Protein AF-A0A964AK00-F1 (afdb_monomer)

Sequence (237 aa):
MLNRRTLLLVVPALTLVGCGDPVVVSDYFTVINISPPHGAADIAVDTDLRATFNSPIDDASVDGAVYLEDELEALVPAEVSVLDDGFTLSLKPLDLLKANTGYTLTLAEGLAGDVGALPTDIQSDFVTEGGSVGAGNQAPVASAAQVDEICYVNEPTLLDGGLSYDPEDEPLQFTWRVVSQPEGEEAILIDADTSIVEVTAQVPGEYVIGLVVNDGQLASSEVFVEMSCDWGPDAGG

pLDDT: mean 84.71, std 17.56, range [33.12, 98.75]

Mean predicted aligned error: 16.12 Å

Foldseek 3Di:
DDDDDDDDDDDDDDPDDDDPDPPPPQPDKDWPDWPPAAAAEAAALQDKTKTFIPAFWDPVLQVPQKFKAWPVRHTFDWDWDQDPVRGMIITGGPDGHAAQTKMKIKRAWQRDGPRGTRNGIDIGIYTHHRADPDDPFDAWAWDKDWPDQAAEAQDKTKMARPPTAGPRRADKWKAKDWPDDDPDDDWDWDPRRDRMIIIHHHDFAKTKMWMWIGRPPHIHDIDIDIHGYYNPPPPPD

Radius of gyration: 38.26 Å; Cα contacts (8 Å, |Δi|>4): 532; chains: 1; bounding box: 75×41×157 Å

Solvent-accessible surface area (backbone atoms only — not comparable to full-atom values): 13541 Å² total; per-residue (Å²): 141,82,89,82,90,84,83,88,81,91,74,83,80,77,83,79,74,76,78,73,75,79,80,75,78,73,63,67,35,44,79,75,45,55,37,69,43,66,75,38,65,69,34,48,43,80,58,74,33,37,38,33,40,79,42,44,54,39,74,86,35,45,74,89,25,56,54,38,24,40,80,82,71,46,77,52,66,56,52,76,46,71,42,98,83,36,30,36,40,40,41,42,60,75,57,74,50,64,50,63,33,46,34,38,39,37,40,33,49,57,33,30,25,85,49,39,40,25,92,50,67,47,75,26,37,33,26,24,26,71,54,66,69,92,56,77,88,71,57,26,47,48,37,65,40,68,73,55,103,66,43,35,41,77,38,81,33,48,34,40,31,72,78,36,48,34,95,64,71,52,69,73,45,37,41,53,44,82,73,45,65,56,94,78,57,75,66,47,72,44,56,37,61,44,53,54,27,39,38,28,36,61,50,62,41,57,34,33,38,33,36,35,29,28,56,88,84,40,59,22,65,74,37,71,40,80,45,66,26,35,67,56,94,74,72,80,126

Secondary structure (DSSP, 8-state):
-----------PPP--PPPP----------EEEEESPTTEEEE-TTPPEEEEESS-B-GGGTTTTEEEEETTSPEEPEEEEE-TTSSEEEEEESSPPPTT-EEEEEE-TT-EETTEE-SS-EEEEEEE-SS--SS--PPPB---EESSS-EETTSEEEEE-TT-B-TT-PPPEEEEEEEE--SSSPPEEESTTSSEEEEE-SSSEEEEEEEEEE-SS-BPPPEEEEEEEE--TT---

Structure (mmCIF, N/CA/C/O backbone):
data_AF-A0A964AK00-F1
#
_entry.id   AF-A0A964AK00-F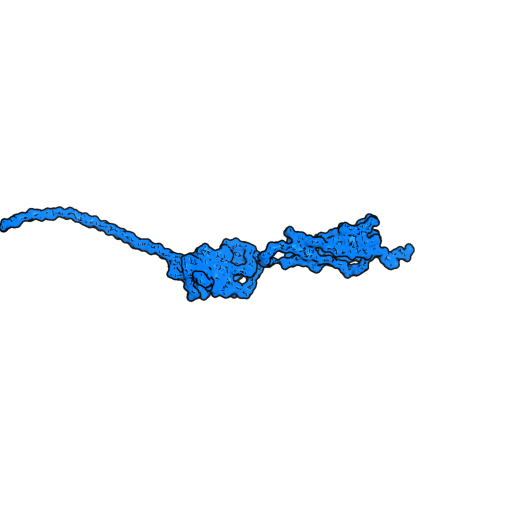1
#
loop_
_atom_site.group_PDB
_atom_site.id
_atom_site.type_symbol
_atom_site.label_atom_id
_atom_site.label_alt_id
_atom_site.label_comp_id
_atom_site.label_asym_id
_atom_site.label_entity_id
_atom_site.label_seq_id
_atom_site.pdbx_PDB_ins_code
_atom_site.Cartn_x
_atom_site.Cartn_y
_atom_site.Cartn_z
_atom_site.occupancy
_atom_site.B_iso_or_equiv
_atom_site.auth_seq_id
_atom_site.auth_comp_id
_atom_site.auth_asym_id
_atom_site.auth_atom_id
_atom_site.pdbx_PDB_model_num
ATOM 1 N N . MET A 1 1 ? -42.245 15.309 107.369 1.00 46.03 1 MET A N 1
ATOM 2 C CA . MET A 1 1 ? -43.295 16.190 106.803 1.00 46.03 1 MET A CA 1
ATOM 3 C C . MET A 1 1 ? -42.642 17.491 106.345 1.00 46.03 1 MET A C 1
ATOM 5 O O . MET A 1 1 ? -41.678 17.886 106.980 1.00 46.03 1 MET A O 1
ATOM 9 N N . LEU A 1 2 ? -43.191 18.120 105.297 1.00 37.22 2 LEU A N 1
ATOM 10 C CA . LEU A 1 2 ? -42.817 19.404 104.660 1.00 37.22 2 LEU A CA 1
ATOM 11 C C . LEU A 1 2 ? -41.791 19.376 103.507 1.00 37.22 2 LEU A C 1
ATOM 13 O O . LEU A 1 2 ? -40.607 19.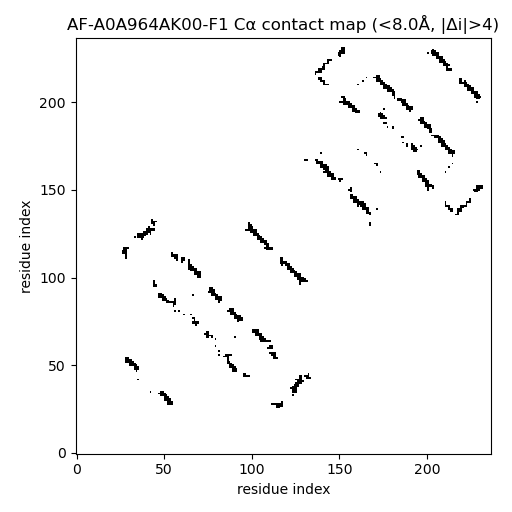636 103.661 1.00 37.22 2 LEU A O 1
ATOM 17 N N . ASN A 1 3 ? -42.328 19.119 102.313 1.00 39.56 3 ASN A N 1
ATOM 18 C CA . ASN A 1 3 ? -42.441 20.058 101.188 1.00 39.56 3 ASN A CA 1
ATOM 19 C C . ASN A 1 3 ? -41.571 21.341 101.219 1.00 39.56 3 ASN A C 1
ATOM 21 O O . ASN A 1 3 ? -41.833 22.247 102.012 1.00 39.56 3 ASN A O 1
ATOM 25 N N . ARG A 1 4 ? -40.675 21.502 100.234 1.00 43.03 4 ARG A N 1
ATOM 26 C CA . ARG A 1 4 ? -40.318 22.819 99.681 1.00 43.03 4 ARG A CA 1
ATOM 27 C C . ARG A 1 4 ? -40.033 22.727 98.181 1.00 43.03 4 ARG A C 1
ATOM 29 O O . ARG A 1 4 ? -39.224 21.930 97.725 1.00 43.03 4 ARG A O 1
ATOM 36 N N . ARG A 1 5 ? -40.771 23.568 97.459 1.00 48.91 5 ARG A N 1
ATOM 37 C CA . ARG A 1 5 ? -40.753 23.830 96.019 1.00 48.91 5 ARG A CA 1
ATOM 38 C C . ARG A 1 5 ? -39.408 24.414 95.572 1.00 48.91 5 ARG A C 1
ATOM 40 O O . ARG A 1 5 ? -38.948 25.351 96.218 1.00 48.91 5 ARG A O 1
ATOM 47 N N . THR A 1 6 ? -38.915 24.001 94.404 1.00 37.97 6 THR A N 1
ATOM 48 C CA . THR A 1 6 ? -38.079 24.856 93.546 1.00 37.97 6 THR A CA 1
ATOM 49 C C . THR A 1 6 ? -38.576 24.752 92.109 1.00 37.97 6 THR A C 1
ATOM 51 O O . THR A 1 6 ? -38.782 23.664 91.578 1.00 37.97 6 THR A O 1
ATOM 54 N N . LEU A 1 7 ? -38.854 25.926 91.555 1.00 36.16 7 LEU A N 1
ATOM 55 C CA . LEU A 1 7 ? -39.469 26.207 90.268 1.00 36.16 7 LEU A CA 1
ATOM 56 C C . LEU A 1 7 ? -38.404 26.224 89.157 1.00 36.16 7 LEU A C 1
ATOM 58 O O . LEU A 1 7 ? -37.286 26.678 89.382 1.00 36.16 7 LEU A O 1
ATOM 62 N N . LEU A 1 8 ? -38.818 25.729 87.989 1.00 40.28 8 LEU A N 1
ATOM 63 C CA . LEU A 1 8 ? -38.198 25.730 86.658 1.00 40.28 8 LEU A CA 1
ATOM 64 C C . LEU A 1 8 ? -37.147 26.820 86.365 1.00 40.28 8 LEU A C 1
ATOM 66 O O . LEU A 1 8 ? -37.434 28.010 86.479 1.00 40.28 8 LEU A O 1
ATOM 70 N N . LEU A 1 9 ? -36.026 26.398 85.768 1.00 33.12 9 LEU A N 1
ATOM 71 C CA . LEU A 1 9 ? -35.343 27.172 84.732 1.00 33.12 9 LEU A CA 1
ATOM 72 C C . LEU A 1 9 ? -35.410 26.369 83.427 1.00 33.12 9 LEU A C 1
ATOM 74 O O . LEU A 1 9 ? -34.928 25.241 83.352 1.00 33.12 9 LEU A O 1
ATOM 78 N N . VAL A 1 10 ? -36.067 26.944 82.424 1.00 41.94 10 VAL A N 1
ATOM 79 C CA . VAL A 1 10 ? -36.112 26.432 81.054 1.00 41.94 10 VAL A CA 1
ATOM 80 C C . VAL A 1 10 ? -34.775 26.754 80.390 1.00 41.94 10 VAL A C 1
ATOM 82 O O . VAL A 1 10 ? -34.374 27.914 80.361 1.00 41.94 10 VAL A O 1
ATOM 85 N N . VAL A 1 11 ? -34.117 25.745 79.822 1.00 37.59 11 VAL A N 1
ATOM 86 C CA . VAL A 1 11 ? -33.096 25.930 78.783 1.00 37.59 11 VAL A CA 1
ATOM 87 C C . VAL A 1 11 ? -33.632 25.226 77.534 1.00 37.59 11 VAL A C 1
ATOM 89 O O . VAL A 1 11 ? -33.951 24.039 77.623 1.00 37.59 11 VAL A O 1
ATOM 92 N N . PRO A 1 12 ? -33.813 25.917 76.396 1.00 35.41 12 PRO A N 1
ATOM 93 C CA . PRO A 1 12 ? -34.292 25.281 75.178 1.00 35.41 12 PRO A CA 1
ATOM 94 C C . PRO A 1 12 ? -33.173 24.404 74.607 1.00 35.41 12 PRO A C 1
ATOM 96 O O . PRO A 1 12 ? -32.060 24.876 74.377 1.00 35.41 12 PRO A O 1
ATOM 99 N N . ALA A 1 13 ? -33.464 23.121 74.393 1.00 41.09 13 ALA A N 1
ATOM 100 C CA . ALA A 1 13 ? -32.585 22.248 73.631 1.00 41.09 13 ALA A CA 1
ATOM 101 C C . ALA A 1 13 ? -32.625 22.688 72.163 1.00 41.09 13 ALA A C 1
ATOM 103 O O . ALA A 1 13 ? -33.668 22.673 71.511 1.00 41.09 13 ALA A O 1
ATOM 104 N N . LEU A 1 14 ? -31.463 23.136 71.702 1.00 37.09 14 LEU A N 1
ATOM 105 C CA . LEU A 1 14 ? -31.134 23.522 70.342 1.00 37.09 14 LEU A CA 1
ATOM 106 C C . LEU A 1 14 ? -31.446 22.357 69.388 1.00 37.09 14 LEU A C 1
ATOM 108 O O . LEU A 1 14 ? -30.941 21.250 69.569 1.00 37.09 14 LEU A O 1
ATOM 112 N N . THR A 1 15 ? -32.287 22.601 68.385 1.00 44.69 15 THR A N 1
ATOM 113 C CA . THR A 1 15 ? -32.547 21.669 67.283 1.00 44.69 15 THR A CA 1
ATOM 114 C C . THR A 1 15 ? -31.244 21.410 66.534 1.00 44.69 15 THR A C 1
ATOM 116 O O . THR A 1 15 ? -30.722 22.314 65.878 1.00 44.69 15 THR A O 1
ATOM 119 N N . LEU A 1 16 ? -30.709 20.194 66.642 1.00 41.34 16 LEU A N 1
ATOM 120 C CA . LEU A 1 16 ? -29.587 19.768 65.819 1.00 41.34 16 LEU A CA 1
ATOM 121 C C . LEU A 1 16 ? -30.114 19.537 64.397 1.00 41.34 16 LEU A C 1
ATOM 123 O O . LEU A 1 16 ? -30.928 18.648 64.152 1.00 41.34 16 LEU A O 1
ATOM 127 N N . VAL A 1 17 ? -29.688 20.429 63.507 1.00 46.81 17 VAL A N 1
ATOM 128 C CA . VAL A 1 17 ? -29.831 20.367 62.052 1.00 46.81 17 VAL A CA 1
ATOM 129 C C . VAL A 1 17 ? -29.387 18.989 61.564 1.00 46.81 17 VAL A C 1
ATOM 131 O O . VAL A 1 17 ? -28.401 18.447 62.064 1.00 46.81 17 VAL A O 1
ATOM 134 N N . GLY A 1 18 ? -30.156 18.430 60.627 1.00 41.97 18 GLY A N 1
ATOM 135 C CA . GLY A 1 18 ? -29.958 17.093 60.086 1.00 41.97 18 GLY A CA 1
ATOM 136 C C . GLY A 1 18 ? -28.506 16.823 59.702 1.00 41.97 18 GLY A C 1
ATOM 137 O O . GLY A 1 18 ? -27.850 17.652 59.071 1.00 41.97 18 GLY A O 1
ATOM 138 N N . CYS A 1 19 ? -28.017 15.640 60.080 1.00 49.38 19 CYS A N 1
ATOM 139 C CA . CYS A 1 19 ? -26.941 15.008 59.333 1.00 49.38 19 CYS A CA 1
ATOM 140 C C . CYS A 1 19 ? -27.370 15.021 57.865 1.00 49.38 19 CYS A C 1
ATOM 142 O O . CYS A 1 19 ? -28.458 14.535 57.560 1.00 49.38 19 CYS A O 1
ATOM 144 N N . GLY A 1 20 ? -26.557 15.630 56.997 1.00 49.69 20 GLY A N 1
ATOM 145 C CA . GLY A 1 20 ? -26.754 15.513 55.560 1.00 49.69 20 GLY A CA 1
ATOM 146 C C . GLY A 1 20 ? -26.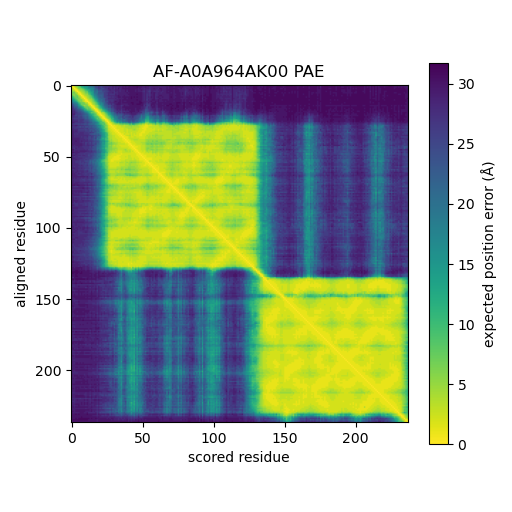921 14.041 55.212 1.00 49.69 20 GLY A C 1
ATOM 147 O O . GLY A 1 20 ? -26.220 13.196 55.782 1.00 49.69 20 GLY A O 1
ATOM 148 N N . ASP A 1 21 ? -27.887 13.750 54.344 1.00 54.62 21 ASP A N 1
ATOM 149 C CA . ASP A 1 21 ? -28.033 12.431 53.749 1.00 54.62 21 ASP A CA 1
ATOM 150 C C . ASP A 1 21 ? -26.647 11.919 53.332 1.00 54.62 21 ASP A C 1
ATOM 152 O O . ASP A 1 21 ? -25.832 12.710 52.834 1.00 54.62 21 ASP A O 1
ATOM 156 N N . PRO A 1 22 ? -26.325 10.637 53.578 1.00 53.00 22 PRO A N 1
ATOM 157 C CA . PRO A 1 22 ? -25.077 10.085 53.090 1.00 53.00 22 PRO A CA 1
ATOM 158 C C . PRO A 1 22 ? -25.009 10.368 51.590 1.00 53.00 22 PRO A C 1
ATOM 160 O O . PRO A 1 22 ? -25.916 9.998 50.845 1.00 53.00 22 PRO A O 1
ATOM 163 N N . VAL A 1 23 ? -23.955 11.063 51.159 1.00 47.66 23 VAL A N 1
ATOM 164 C CA . VAL A 1 23 ? -23.632 11.176 49.740 1.00 47.66 23 VAL A CA 1
ATOM 165 C C . VAL A 1 23 ? -23.392 9.747 49.280 1.00 47.66 23 VAL A C 1
ATOM 167 O O . VAL A 1 23 ? -22.358 9.156 49.587 1.00 47.66 23 VAL A O 1
ATOM 170 N N . VAL A 1 24 ? -24.391 9.160 48.624 1.00 51.50 24 VAL A N 1
ATOM 171 C CA . VAL A 1 24 ? -24.214 7.930 47.868 1.00 51.50 24 VAL A CA 1
ATOM 172 C C . VAL A 1 24 ? -23.271 8.329 46.746 1.00 51.50 24 VAL A C 1
ATOM 174 O O . VAL A 1 24 ? -23.673 9.008 45.804 1.00 51.50 24 VAL A O 1
ATOM 177 N N . VAL A 1 25 ? -21.988 8.008 46.897 1.00 51.75 25 VAL A N 1
ATOM 178 C CA . VAL A 1 25 ? -21.091 7.962 45.749 1.00 51.75 25 VAL A CA 1
ATOM 179 C C . VAL A 1 25 ? -21.630 6.795 44.943 1.00 51.75 25 VAL A C 1
ATOM 181 O O . VAL A 1 25 ? -21.425 5.644 45.308 1.00 51.75 25 VAL A O 1
ATOM 184 N N . SER A 1 26 ? -22.478 7.086 43.964 1.00 56.94 26 SER A N 1
ATOM 185 C CA . SER A 1 26 ? -22.876 6.081 42.995 1.00 56.94 26 SER A CA 1
ATOM 186 C C . SER A 1 26 ? -21.602 5.682 42.271 1.00 56.94 26 SER A C 1
ATOM 188 O O . SER A 1 26 ? -21.001 6.501 41.571 1.00 56.94 26 SER A O 1
ATOM 190 N N . ASP A 1 27 ? -21.162 4.453 42.502 1.00 66.19 27 ASP A N 1
ATOM 191 C CA . ASP A 1 27 ? -20.206 3.829 41.610 1.00 66.19 27 ASP A CA 1
ATOM 192 C C . ASP A 1 27 ? -20.879 3.808 40.232 1.00 66.19 27 ASP A C 1
ATOM 194 O O . ASP A 1 27 ? -22.042 3.429 40.111 1.00 66.19 27 ASP A O 1
ATOM 198 N N . TYR A 1 28 ? -20.211 4.367 39.226 1.00 76.88 28 TYR A N 1
ATOM 199 C CA . TYR A 1 28 ? -20.719 4.398 37.860 1.00 76.88 28 TYR A CA 1
ATOM 200 C C . TYR A 1 28 ? -19.931 3.401 37.037 1.00 76.88 28 TYR A C 1
ATOM 202 O O . TYR A 1 28 ? -18.711 3.294 37.184 1.00 76.88 28 TYR A O 1
ATOM 210 N N . PHE A 1 29 ? -20.628 2.713 36.144 1.00 89.44 29 PHE A N 1
ATOM 211 C CA . PHE A 1 29 ? -19.986 1.936 35.105 1.00 89.44 29 PHE A CA 1
ATOM 212 C C . PHE A 1 29 ? -19.375 2.905 34.090 1.00 89.44 29 PHE A C 1
ATOM 214 O O . PHE A 1 29 ? -20.067 3.788 33.579 1.00 89.44 29 PHE A O 1
ATOM 221 N N . THR A 1 30 ? -18.067 2.811 33.860 1.00 89.06 30 THR A N 1
ATOM 222 C CA . THR A 1 30 ? -17.340 3.734 32.985 1.00 89.06 30 THR A CA 1
ATOM 223 C C . THR A 1 30 ? -16.337 3.004 32.108 1.00 89.06 30 THR A C 1
ATOM 225 O O . THR A 1 30 ? -15.724 2.011 32.504 1.00 89.06 30 THR A O 1
ATOM 228 N N . VAL A 1 31 ? -16.131 3.554 30.913 1.00 91.56 31 VAL A N 1
ATOM 229 C CA . VAL A 1 31 ? -15.070 3.132 30.000 1.00 91.56 31 VAL A CA 1
ATOM 230 C C . VAL A 1 31 ? -13.742 3.695 30.508 1.00 91.56 31 VAL A C 1
ATOM 232 O O . VAL A 1 31 ? -13.583 4.904 30.671 1.00 91.56 31 VAL A O 1
ATOM 235 N N . ILE A 1 32 ? -12.784 2.813 30.773 1.00 90.44 32 ILE A N 1
ATOM 236 C CA . ILE A 1 32 ? -11.393 3.155 31.095 1.00 90.44 32 ILE A CA 1
ATOM 237 C C . ILE A 1 32 ? -10.613 3.435 29.815 1.00 90.44 32 ILE A C 1
ATOM 239 O O . ILE A 1 32 ? -9.789 4.348 29.768 1.00 90.44 32 ILE A O 1
ATOM 243 N N . ASN A 1 33 ? -10.833 2.616 28.790 1.00 88.06 33 ASN A N 1
ATOM 244 C CA . ASN A 1 33 ? -10.105 2.706 27.538 1.00 88.06 33 ASN A CA 1
ATOM 245 C C . ASN A 1 33 ? -10.983 2.249 26.378 1.00 88.06 33 ASN A C 1
ATOM 247 O O . ASN A 1 33 ? -11.757 1.310 26.532 1.00 88.06 33 ASN A O 1
ATOM 251 N N . ILE A 1 34 ? -10.825 2.900 25.232 1.00 92.00 34 ILE A N 1
ATOM 252 C CA . ILE A 1 34 ? -11.396 2.482 23.958 1.00 92.00 34 ILE A CA 1
ATOM 253 C C . ILE A 1 34 ? -10.282 2.515 22.914 1.00 92.00 34 ILE A C 1
ATOM 255 O O . ILE A 1 34 ? -9.460 3.436 22.901 1.00 92.00 34 ILE A O 1
ATOM 259 N N . SER A 1 35 ? -10.227 1.477 22.092 1.00 86.94 35 SER A N 1
ATOM 260 C CA . SER A 1 35 ? -9.242 1.291 21.039 1.00 86.94 35 SER A CA 1
ATOM 261 C C . SER A 1 35 ? -9.966 0.911 19.750 1.00 86.94 35 SER A C 1
ATOM 263 O O . SER A 1 35 ? -10.692 -0.086 19.760 1.00 86.94 35 SER A O 1
ATOM 265 N N . PRO A 1 36 ? -9.740 1.634 18.642 1.00 89.50 36 PRO A N 1
ATOM 266 C CA . PRO A 1 36 ? -8.968 2.872 18.521 1.00 89.50 36 PRO A CA 1
ATOM 267 C C . PRO A 1 36 ? -9.513 4.025 19.383 1.00 89.50 36 PRO A C 1
ATOM 269 O O . PRO A 1 36 ? -10.715 4.060 19.670 1.00 89.50 36 PRO A O 1
ATOM 272 N N . PRO A 1 37 ? -8.647 4.958 19.824 1.00 84.31 37 PRO A N 1
ATOM 273 C CA . PRO A 1 37 ? -9.091 6.145 20.541 1.00 84.31 37 PRO A CA 1
ATOM 274 C C . PRO A 1 37 ? -9.827 7.111 19.605 1.00 84.31 37 PRO A C 1
ATOM 276 O O . PRO A 1 37 ? -9.575 7.133 18.404 1.00 84.31 37 PRO A O 1
ATOM 279 N N . HIS A 1 38 ? -10.683 7.951 20.185 1.00 83.31 38 HIS A N 1
ATOM 280 C CA . HIS A 1 38 ? -11.430 8.979 19.461 1.00 83.31 38 HIS A CA 1
ATOM 281 C C . HIS A 1 38 ? -10.502 9.889 18.639 1.00 83.31 38 HIS A C 1
ATOM 283 O O . HIS A 1 38 ? -9.515 10.419 19.166 1.00 83.31 38 HIS A O 1
ATOM 289 N N . GLY A 1 39 ? -10.836 10.082 17.365 1.00 77.56 39 GLY A N 1
ATOM 290 C CA . GLY A 1 39 ? -10.077 10.873 16.405 1.00 77.56 39 GLY A CA 1
ATOM 291 C C . GLY A 1 39 ? -8.813 10.190 15.881 1.00 77.56 39 GLY A C 1
ATOM 292 O O . GLY A 1 39 ? -7.949 10.874 15.327 1.00 77.56 39 GLY A O 1
ATOM 293 N N . ALA A 1 40 ? -8.648 8.877 16.078 1.00 75.62 40 ALA A N 1
ATOM 294 C CA . ALA A 1 40 ? -7.510 8.160 15.515 1.00 75.62 40 ALA A CA 1
ATOM 295 C C . ALA A 1 40 ? -7.577 8.130 13.982 1.00 75.62 40 ALA A C 1
ATOM 297 O O . ALA A 1 40 ? -8.643 7.962 13.399 1.00 75.62 40 ALA A O 1
ATOM 298 N N . ALA A 1 41 ? -6.426 8.260 13.335 1.00 82.12 41 ALA A N 1
ATOM 299 C CA . ALA A 1 41 ? -6.268 8.099 11.895 1.00 82.12 41 ALA A CA 1
ATOM 300 C C . ALA A 1 41 ? -5.266 6.974 11.616 1.00 82.12 41 ALA A C 1
ATOM 302 O O . ALA A 1 41 ? -4.586 6.519 12.540 1.00 82.12 41 ALA A O 1
ATOM 303 N N . ASP A 1 42 ? -5.186 6.547 10.357 1.00 75.31 42 ASP A N 1
ATOM 304 C CA . ASP A 1 42 ? -4.266 5.505 9.891 1.00 75.31 42 ASP A CA 1
ATOM 305 C C . ASP A 1 42 ? -4.426 4.183 10.662 1.00 75.31 42 ASP A C 1
ATOM 307 O O . ASP A 1 42 ? -3.463 3.516 11.037 1.00 75.31 42 ASP A O 1
ATOM 311 N N . ILE A 1 43 ? -5.679 3.822 10.952 1.00 81.81 43 ILE A N 1
ATOM 312 C CA . ILE A 1 43 ? -6.015 2.569 11.626 1.00 81.81 43 ILE A CA 1
ATOM 313 C C . ILE A 1 43 ? -6.065 1.426 10.612 1.00 81.81 43 ILE A C 1
ATOM 315 O O . ILE A 1 43 ? -6.755 1.522 9.599 1.00 81.81 43 ILE A O 1
ATOM 319 N N . ALA A 1 44 ? -5.387 0.317 10.899 1.00 77.25 44 ALA A N 1
ATOM 320 C CA . ALA A 1 44 ? -5.381 -0.831 10.000 1.00 77.25 44 ALA A CA 1
ATOM 321 C C . ALA A 1 44 ? -6.799 -1.378 9.768 1.00 77.25 44 ALA A C 1
ATOM 323 O O . ALA A 1 44 ? -7.615 -1.442 10.693 1.00 77.25 44 ALA A O 1
ATOM 324 N N . VAL A 1 45 ? -7.104 -1.797 8.541 1.00 83.06 45 VAL A N 1
ATOM 325 C CA . VAL A 1 45 ? -8.445 -2.300 8.174 1.00 83.06 45 VAL A CA 1
ATOM 326 C C . VAL A 1 45 ? -8.840 -3.609 8.876 1.00 83.06 45 VAL A C 1
ATOM 328 O O . VAL A 1 45 ? -10.018 -3.966 8.898 1.00 83.06 45 VAL A O 1
ATOM 331 N N . ASP A 1 46 ? -7.872 -4.318 9.460 1.00 79.19 46 ASP A N 1
ATOM 332 C CA . ASP A 1 46 ? -8.032 -5.535 10.263 1.00 79.19 46 ASP A CA 1
ATOM 333 C C . ASP A 1 46 ? -7.924 -5.278 11.779 1.00 79.19 46 ASP A C 1
ATOM 335 O O . ASP A 1 46 ? -7.777 -6.218 12.563 1.00 79.19 46 ASP A O 1
ATOM 339 N N . THR A 1 47 ? -7.993 -4.012 12.202 1.00 82.06 47 THR A N 1
ATOM 340 C CA . THR A 1 47 ? -7.822 -3.625 13.605 1.00 82.06 47 THR A CA 1
ATOM 341 C C . THR A 1 47 ? -8.861 -4.271 14.520 1.00 82.06 47 THR A C 1
ATOM 343 O O . THR A 1 47 ? -10.068 -4.206 14.284 1.00 82.06 47 THR A O 1
ATOM 346 N N . ASP A 1 48 ? -8.382 -4.812 15.642 1.00 82.25 48 ASP A N 1
ATOM 347 C CA . ASP A 1 48 ? -9.224 -5.242 16.756 1.00 82.25 48 ASP A CA 1
ATOM 348 C C . ASP A 1 48 ? -9.835 -4.027 17.477 1.00 82.25 48 ASP A C 1
ATOM 350 O O . ASP A 1 48 ? -9.114 -3.203 18.053 1.00 82.25 48 ASP A O 1
ATOM 354 N N . LEU A 1 49 ? -11.166 -3.958 17.533 1.00 92.38 49 LEU A N 1
ATOM 355 C CA . LEU A 1 49 ? -11.886 -2.918 18.267 1.00 92.38 49 LEU A CA 1
ATOM 356 C C . LEU A 1 49 ? -12.129 -3.386 19.705 1.00 92.38 49 LEU A C 1
ATOM 358 O O . LEU A 1 49 ? -12.659 -4.475 19.938 1.00 92.38 49 LEU A O 1
ATOM 362 N N . ARG A 1 50 ? -11.709 -2.591 20.695 1.00 92.81 50 ARG A N 1
ATOM 363 C CA . ARG A 1 50 ? -11.756 -2.980 22.113 1.00 92.81 50 ARG A CA 1
ATOM 364 C C . ARG A 1 50 ? -12.204 -1.843 23.012 1.00 92.81 50 ARG A C 1
ATOM 366 O O . ARG A 1 50 ? -11.824 -0.695 22.805 1.00 92.81 50 ARG A O 1
ATOM 373 N N . ALA A 1 51 ? -12.930 -2.185 24.069 1.00 93.00 51 ALA A N 1
ATOM 374 C CA . ALA A 1 51 ? -13.246 -1.270 25.157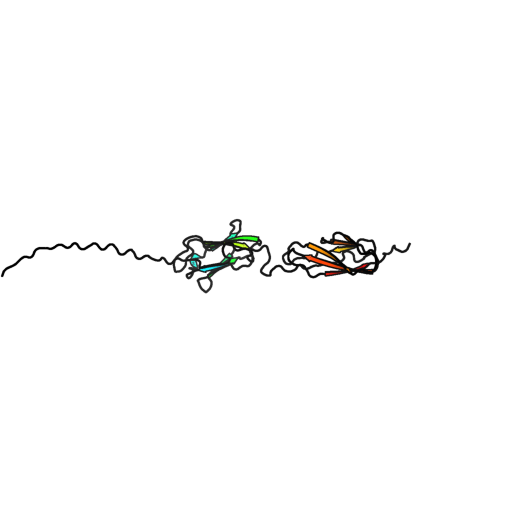 1.00 93.00 51 ALA A CA 1
ATOM 375 C C . ALA A 1 51 ? -13.032 -1.959 26.507 1.00 93.00 51 ALA A C 1
ATOM 377 O O . ALA A 1 51 ? -13.469 -3.087 26.708 1.00 93.00 51 ALA A O 1
ATOM 378 N N . THR A 1 52 ? -12.367 -1.283 27.439 1.00 93.19 52 THR A N 1
ATOM 379 C CA . THR A 1 52 ? -12.119 -1.782 28.796 1.00 93.19 52 THR A CA 1
ATOM 380 C C . THR A 1 52 ? -12.871 -0.928 29.798 1.00 93.19 52 THR A C 1
ATOM 382 O O . THR A 1 52 ? -12.844 0.300 29.700 1.00 93.19 52 THR A O 1
ATOM 385 N N . PHE A 1 53 ? -13.488 -1.564 30.787 1.00 94.75 53 PHE A N 1
ATOM 386 C CA . PHE A 1 53 ? -14.360 -0.922 31.767 1.00 94.75 53 PHE A CA 1
ATOM 387 C C . PHE A 1 53 ? -13.814 -1.034 33.194 1.00 94.75 53 PHE A C 1
ATOM 389 O O . PHE A 1 53 ? -12.912 -1.818 33.487 1.00 94.75 53 PHE A O 1
ATOM 396 N N . ASN A 1 54 ? -14.356 -0.222 34.102 1.00 91.19 54 ASN A N 1
ATOM 397 C CA . ASN A 1 54 ? -13.964 -0.195 35.516 1.00 91.19 54 ASN A CA 1
ATOM 398 C C . ASN A 1 54 ? -14.583 -1.303 36.383 1.00 91.19 54 ASN A C 1
ATOM 400 O O . ASN A 1 54 ? -14.271 -1.390 37.570 1.00 91.19 54 ASN A O 1
ATOM 404 N N . SER A 1 55 ? -15.450 -2.127 35.805 1.00 92.12 55 SER A N 1
ATOM 405 C CA . SER A 1 55 ? -16.202 -3.193 36.462 1.00 92.12 55 SER A CA 1
ATOM 406 C C . SER A 1 55 ? -16.465 -4.316 35.458 1.00 92.12 55 SER A C 1
ATOM 408 O O . SER A 1 55 ? -16.444 -4.031 34.257 1.00 92.12 55 SER A O 1
ATOM 410 N N . PRO A 1 56 ? -16.735 -5.557 35.906 1.00 93.25 56 PRO A N 1
ATOM 411 C CA . PRO A 1 56 ? -17.163 -6.608 35.000 1.00 93.25 56 PRO A CA 1
ATOM 412 C C . PRO A 1 56 ? -18.425 -6.197 34.239 1.00 93.25 56 PRO A C 1
ATOM 414 O O . PRO A 1 56 ? -19.301 -5.542 34.816 1.00 93.25 56 PRO A O 1
ATOM 417 N N . ILE A 1 57 ? -18.474 -6.550 32.958 1.00 95.19 57 ILE A N 1
ATOM 418 C CA . ILE A 1 57 ? -19.572 -6.278 32.030 1.00 95.19 57 ILE A CA 1
ATOM 419 C C . ILE A 1 57 ? -20.679 -7.314 32.268 1.00 95.19 57 ILE A C 1
ATOM 421 O O . ILE A 1 57 ? -20.400 -8.494 32.474 1.00 95.19 57 ILE A O 1
ATOM 425 N N . ASP A 1 58 ? -21.938 -6.884 32.228 1.00 94.00 58 ASP A N 1
ATOM 426 C CA . ASP A 1 58 ? -23.082 -7.793 32.165 1.00 94.00 58 ASP A CA 1
ATOM 427 C C . ASP A 1 58 ? -23.292 -8.227 30.710 1.00 94.00 58 ASP A C 1
ATOM 429 O O . ASP A 1 58 ? -23.822 -7.461 29.900 1.00 94.00 58 ASP A O 1
ATOM 433 N N . ASP A 1 59 ? -22.890 -9.456 30.378 1.00 90.56 59 ASP A N 1
ATOM 434 C CA . ASP A 1 59 ? -23.004 -10.044 29.035 1.00 90.56 59 ASP A CA 1
ATOM 435 C C . ASP A 1 59 ? -24.415 -9.922 28.436 1.00 90.56 59 ASP A C 1
ATOM 437 O O . ASP A 1 59 ? -24.567 -9.783 27.221 1.00 90.56 59 ASP A O 1
ATOM 441 N N . ALA A 1 60 ? -25.464 -9.940 29.269 1.00 89.38 60 ALA A N 1
ATOM 442 C CA . ALA A 1 60 ? -26.843 -9.816 28.802 1.00 89.38 60 ALA A CA 1
ATOM 443 C C . ALA A 1 60 ? -27.180 -8.408 28.284 1.00 89.38 60 ALA A C 1
ATOM 445 O O . ALA A 1 60 ? -28.150 -8.248 27.545 1.00 89.38 60 ALA A O 1
ATOM 446 N N . SER A 1 61 ? -26.396 -7.398 28.670 1.00 91.12 61 SER A N 1
ATOM 447 C CA . SER A 1 61 ? -26.572 -6.001 28.261 1.00 91.12 61 SER A CA 1
ATOM 448 C C . SER A 1 61 ? -25.810 -5.628 26.988 1.00 91.12 61 SER A C 1
ATOM 450 O O . SER A 1 61 ? -26.009 -4.536 26.468 1.00 91.12 61 SER A O 1
ATOM 452 N N . VAL A 1 62 ? -24.944 -6.513 26.483 1.00 91.81 62 VAL A N 1
ATOM 453 C CA . VAL A 1 62 ? -24.077 -6.240 25.325 1.00 91.81 62 VAL A CA 1
ATOM 454 C C . VAL A 1 62 ? -24.851 -6.285 24.005 1.00 91.81 62 VAL A C 1
ATOM 456 O O . VAL A 1 62 ? -24.549 -5.524 23.084 1.00 91.81 62 VAL A O 1
ATOM 459 N N . ASP A 1 63 ? -25.855 -7.161 23.907 1.00 88.88 63 ASP A N 1
ATOM 460 C CA . ASP A 1 63 ? -26.626 -7.369 22.678 1.00 88.88 63 ASP A CA 1
ATOM 461 C C . ASP A 1 63 ? -27.383 -6.095 22.268 1.00 88.88 63 ASP A C 1
ATOM 463 O O . ASP A 1 63 ? -28.229 -5.581 23.000 1.00 88.88 63 ASP A O 1
ATOM 467 N N . GLY A 1 64 ? -27.046 -5.561 21.092 1.00 84.94 64 GLY A N 1
ATOM 468 C CA . GLY A 1 64 ? -27.602 -4.315 20.557 1.00 84.94 64 GLY A CA 1
ATOM 469 C C . GLY A 1 64 ? -27.078 -3.022 21.197 1.00 84.94 64 GLY A C 1
ATOM 470 O O . GLY A 1 64 ? -27.369 -1.948 20.677 1.00 84.94 64 GLY A O 1
ATOM 471 N N . ALA A 1 65 ? -26.292 -3.097 22.275 1.00 92.06 65 ALA A N 1
ATOM 472 C CA . ALA A 1 65 ? -25.701 -1.924 22.922 1.00 92.06 65 ALA A CA 1
ATOM 473 C C . ALA A 1 65 ? -24.329 -1.547 22.350 1.00 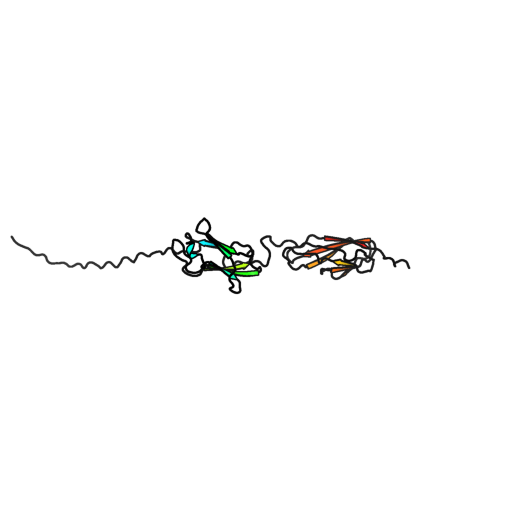92.06 65 ALA A C 1
ATOM 475 O O . ALA A 1 65 ? -23.845 -0.447 22.606 1.00 92.06 65 ALA A O 1
ATOM 476 N N . VAL A 1 66 ? -23.690 -2.438 21.588 1.00 95.00 66 VAL A N 1
ATOM 477 C CA . VAL A 1 66 ? -22.376 -2.181 20.991 1.00 95.00 66 VAL A CA 1
ATOM 478 C C . VAL A 1 66 ? -22.396 -2.479 19.504 1.00 95.00 66 VAL A C 1
ATOM 480 O O . VAL A 1 66 ? -22.703 -3.595 19.088 1.00 95.00 66 VAL A O 1
ATOM 483 N N . TYR A 1 67 ? -22.072 -1.470 18.705 1.00 93.94 67 TYR A N 1
ATOM 484 C CA . TYR A 1 67 ? -22.108 -1.557 17.251 1.00 93.94 67 TYR A CA 1
ATOM 485 C C . TYR A 1 67 ? -21.118 -0.587 16.607 1.00 93.94 67 TYR A C 1
ATOM 487 O O . TYR A 1 67 ? -20.647 0.367 17.230 1.00 93.94 67 TYR A O 1
ATOM 495 N N . LEU A 1 68 ? -20.792 -0.868 15.348 1.00 95.12 68 LEU A N 1
ATOM 496 C CA . LEU A 1 68 ? -19.902 -0.072 14.516 1.00 95.12 68 LEU A CA 1
ATOM 497 C C . LEU A 1 68 ? -20.693 0.471 13.326 1.00 95.12 68 LEU A C 1
ATOM 499 O O . LEU A 1 68 ? -21.392 -0.291 12.657 1.00 95.12 68 LEU A O 1
ATOM 503 N N . GLU A 1 69 ? -20.559 1.760 13.051 1.00 94.31 69 GLU A N 1
ATOM 504 C CA . GLU A 1 69 ? -21.167 2.437 11.902 1.00 94.31 69 GLU A CA 1
ATOM 505 C C . GLU A 1 69 ? -20.085 2.979 10.965 1.00 94.31 69 GLU A C 1
ATOM 507 O O . GLU A 1 69 ? -19.007 3.365 11.423 1.00 94.31 69 GLU A O 1
ATOM 512 N N . ASP A 1 70 ? -20.359 2.998 9.660 1.00 90.44 70 ASP A N 1
ATOM 513 C CA . ASP A 1 70 ? -19.518 3.669 8.661 1.00 90.44 70 ASP A CA 1
ATOM 514 C C . ASP A 1 70 ? -19.863 5.166 8.514 1.00 90.44 70 ASP A C 1
ATOM 516 O O . ASP A 1 70 ? -20.745 5.699 9.189 1.00 90.44 70 ASP A O 1
ATOM 520 N N . GLU A 1 71 ? -19.167 5.866 7.614 1.00 87.06 71 GLU A N 1
ATOM 521 C CA . GLU A 1 71 ? -19.371 7.298 7.342 1.00 87.06 71 GLU A CA 1
ATOM 522 C C . GLU A 1 71 ? -20.788 7.664 6.854 1.00 87.06 71 GLU A C 1
ATOM 524 O O . GLU A 1 71 ? -21.162 8.838 6.855 1.00 87.06 71 GLU A O 1
ATOM 529 N N . LEU A 1 72 ? -21.569 6.673 6.413 1.00 87.75 72 LEU A N 1
ATOM 530 C CA . LEU A 1 72 ? -22.953 6.822 5.967 1.00 87.75 72 LEU A CA 1
ATOM 531 C C . LEU A 1 72 ? -23.955 6.372 7.040 1.00 87.75 72 LEU A C 1
ATOM 533 O O . LEU A 1 72 ? -25.133 6.197 6.719 1.00 87.75 72 LEU A O 1
ATOM 537 N N . GLU A 1 73 ? -23.496 6.178 8.282 1.00 86.06 73 GLU A N 1
ATOM 538 C CA . GLU A 1 73 ? -24.281 5.660 9.410 1.00 86.06 73 GLU A CA 1
ATOM 539 C C . GLU A 1 73 ? -24.838 4.247 9.136 1.00 86.06 73 GLU A C 1
ATOM 541 O O . GLU A 1 73 ? -25.862 3.834 9.686 1.00 86.06 73 GLU A O 1
ATOM 546 N N . ALA A 1 74 ? -24.193 3.478 8.250 1.00 90.06 74 ALA A N 1
ATOM 547 C CA . ALA A 1 74 ? -24.575 2.098 7.993 1.00 90.06 74 ALA A CA 1
ATOM 548 C C . ALA A 1 74 ? -23.876 1.160 8.983 1.00 90.06 74 ALA A C 1
ATOM 550 O O . ALA A 1 74 ? -22.663 1.224 9.175 1.00 90.06 74 ALA A O 1
ATOM 551 N N . LEU A 1 75 ? -24.645 0.241 9.575 1.00 92.25 75 LEU A N 1
ATOM 552 C CA . LEU A 1 75 ? -24.109 -0.762 10.494 1.00 92.25 75 LEU A CA 1
ATOM 553 C C . LEU A 1 75 ? -23.135 -1.705 9.776 1.00 92.25 75 LEU A C 1
ATOM 555 O O . LEU A 1 75 ? -23.501 -2.378 8.807 1.00 92.25 75 LEU A O 1
ATOM 559 N N . VAL A 1 76 ? -21.919 -1.799 10.307 1.00 93.12 76 VAL A N 1
ATOM 560 C CA . VAL A 1 76 ? -20.891 -2.745 9.873 1.00 93.12 76 VAL A CA 1
ATOM 561 C C . VAL A 1 76 ? -21.084 -4.062 10.631 1.00 93.12 76 VAL A C 1
ATOM 563 O O . VAL A 1 76 ? -21.035 -4.069 11.864 1.00 93.12 76 VAL A O 1
ATOM 566 N N . PRO A 1 77 ? -21.301 -5.196 9.937 1.00 91.06 77 PRO A N 1
ATOM 567 C CA . PRO A 1 77 ? -21.446 -6.490 10.593 1.00 91.06 77 PRO A CA 1
ATOM 568 C C . PRO A 1 77 ? -20.197 -6.865 11.403 1.00 91.06 77 PRO A C 1
ATOM 570 O O . PRO A 1 77 ? -19.092 -6.928 10.862 1.00 91.06 77 PRO A O 1
ATOM 573 N N . ALA A 1 78 ? -20.376 -7.151 12.692 1.00 91.62 78 ALA A N 1
ATOM 574 C CA . ALA A 1 78 ? -19.294 -7.507 13.604 1.00 91.62 78 ALA A CA 1
ATOM 575 C C . ALA A 1 78 ? -19.749 -8.517 14.665 1.00 91.62 78 ALA A C 1
ATOM 577 O O . ALA A 1 78 ? -20.912 -8.537 15.070 1.00 91.62 78 ALA A O 1
ATOM 578 N N . GLU A 1 79 ? -18.816 -9.341 15.134 1.00 90.88 79 GLU A N 1
ATOM 579 C CA . GLU A 1 79 ? -18.984 -10.187 16.313 1.00 90.88 79 GLU A CA 1
ATOM 580 C C . GLU A 1 79 ? -18.574 -9.417 17.565 1.00 90.88 79 GLU A C 1
ATOM 582 O O . GLU A 1 79 ? -17.460 -8.899 17.652 1.00 90.88 79 GLU A O 1
ATOM 587 N N . VAL A 1 80 ? -19.462 -9.372 18.556 1.00 93.69 80 VAL A N 1
ATOM 588 C CA . VAL A 1 80 ? -19.198 -8.749 19.855 1.00 93.69 80 VAL A CA 1
ATOM 589 C C . VAL A 1 80 ? -19.057 -9.837 20.910 1.00 93.69 80 VAL A C 1
ATOM 591 O O . VAL A 1 80 ? -19.891 -10.736 21.000 1.00 93.69 80 VAL A O 1
ATOM 594 N N . SER A 1 81 ? -17.997 -9.770 21.711 1.00 91.81 81 SER A N 1
ATOM 595 C CA . SER A 1 81 ? -17.747 -10.705 22.810 1.00 91.81 81 SER A CA 1
ATOM 596 C C . SER A 1 81 ? -17.085 -10.014 23.996 1.00 91.81 81 SER A C 1
ATOM 598 O O . SER A 1 81 ? -16.326 -9.060 23.833 1.00 91.81 81 SER A O 1
ATOM 600 N N . VAL A 1 82 ? -17.364 -10.508 25.198 1.00 93.38 82 VAL A N 1
ATOM 601 C CA . VAL A 1 82 ? -16.641 -10.138 26.419 1.00 93.38 82 VAL A CA 1
ATOM 602 C C . VAL A 1 82 ? -15.514 -11.150 26.620 1.00 93.38 82 VAL A C 1
ATOM 604 O O . VAL A 1 82 ? -15.723 -12.355 26.469 1.00 93.38 82 VAL A O 1
ATOM 607 N N . LEU A 1 83 ? -14.299 -10.669 26.888 1.00 92.25 83 LEU A N 1
ATOM 608 C CA . LEU A 1 83 ? -13.133 -11.526 27.106 1.00 92.25 83 LEU A CA 1
ATOM 609 C C . LEU A 1 83 ? -13.196 -12.222 28.473 1.00 92.25 83 LEU A C 1
ATOM 611 O O . LEU A 1 83 ? -13.930 -11.810 29.365 1.00 92.25 83 LEU A O 1
ATOM 615 N N . ASP A 1 84 ? -12.361 -13.247 28.669 1.00 90.88 84 ASP A N 1
ATOM 616 C CA . ASP A 1 84 ? -12.304 -14.037 29.914 1.00 90.88 84 ASP A CA 1
ATOM 617 C C . ASP A 1 84 ? -11.974 -13.210 31.174 1.00 90.88 84 ASP A C 1
ATOM 619 O O . ASP A 1 84 ? -12.159 -13.685 32.297 1.00 90.88 84 ASP A O 1
ATOM 623 N N . ASP A 1 85 ? -11.453 -11.989 31.010 1.00 89.94 85 ASP A N 1
ATOM 624 C CA . ASP A 1 85 ? -11.248 -11.064 32.123 1.00 89.94 85 ASP A CA 1
ATOM 625 C C . ASP A 1 85 ? -12.564 -10.481 32.663 1.00 89.94 85 ASP A C 1
ATOM 627 O O . ASP A 1 85 ? -12.611 -10.090 33.827 1.00 89.94 85 ASP A O 1
ATOM 631 N N . GLY A 1 86 ? -13.629 -10.464 31.859 1.00 89.44 86 GLY A N 1
ATOM 632 C CA . GLY A 1 86 ? -14.929 -9.880 32.174 1.00 89.44 86 GLY A CA 1
ATOM 633 C C . GLY A 1 86 ? -14.972 -8.352 32.103 1.00 89.44 86 GLY A C 1
ATOM 634 O O . GLY A 1 86 ? -16.048 -7.782 32.233 1.00 89.44 86 GLY A O 1
ATOM 635 N N . PHE A 1 87 ? -13.843 -7.668 31.900 1.00 92.75 87 PHE A N 1
ATOM 636 C CA . PHE A 1 87 ? -13.747 -6.199 31.885 1.00 92.75 87 PHE A CA 1
ATOM 637 C C . PHE A 1 87 ? -13.549 -5.635 30.485 1.00 92.75 87 PHE A C 1
ATOM 639 O O . PHE A 1 87 ? -13.717 -4.430 30.289 1.00 92.75 87 PHE A O 1
ATOM 646 N N . THR A 1 88 ? -13.130 -6.466 29.533 1.00 92.94 88 THR A N 1
ATOM 647 C CA . THR A 1 88 ? -12.823 -6.044 28.174 1.00 92.94 88 THR A CA 1
ATOM 648 C C . THR A 1 88 ? -13.843 -6.599 27.197 1.00 92.94 88 THR A C 1
ATOM 650 O O . THR A 1 88 ? -14.012 -7.806 27.040 1.00 92.94 88 THR A O 1
ATOM 653 N N . LEU A 1 89 ? -14.483 -5.678 26.489 1.00 94.00 89 LEU A N 1
ATOM 654 C CA . LEU A 1 89 ? -15.295 -5.953 25.324 1.00 94.00 89 LEU A CA 1
ATOM 655 C C . LEU A 1 89 ? -14.410 -5.953 24.080 1.00 94.00 89 LEU A C 1
ATOM 657 O O . LEU A 1 89 ? -13.593 -5.051 23.880 1.00 94.00 89 LEU A O 1
ATOM 661 N N . SER A 1 90 ? -14.602 -6.958 23.239 1.00 92.81 90 SER A N 1
ATOM 662 C CA . SER A 1 90 ? -13.983 -7.103 21.931 1.00 92.81 90 SER A CA 1
ATOM 663 C C . SER A 1 90 ? -15.070 -7.074 20.864 1.00 92.81 90 SER A C 1
ATOM 665 O O . SER A 1 90 ? -16.002 -7.878 20.906 1.00 92.81 90 SER A O 1
ATOM 667 N N . LEU A 1 91 ? -14.928 -6.184 19.888 1.00 93.88 91 LEU A N 1
ATOM 668 C CA . LEU A 1 91 ? -15.749 -6.143 18.684 1.00 93.88 91 LEU A CA 1
ATOM 669 C C . LEU A 1 91 ? -14.854 -6.460 17.483 1.00 93.88 91 LEU A C 1
ATOM 671 O O . LEU A 1 91 ? -13.852 -5.791 17.239 1.00 93.88 91 LEU A O 1
ATOM 675 N N . LYS A 1 92 ? -15.203 -7.511 16.745 1.00 90.75 92 LYS A N 1
ATOM 676 C CA . LYS A 1 92 ? -14.453 -7.986 15.586 1.00 90.75 92 LYS A CA 1
ATOM 677 C C . LYS A 1 92 ? -15.321 -7.894 14.332 1.00 90.75 92 LYS A C 1
ATOM 679 O O . LYS A 1 92 ? -16.267 -8.673 14.217 1.00 90.75 92 LYS A O 1
ATOM 684 N N . PRO A 1 93 ? -15.026 -6.976 13.398 1.00 91.06 93 PRO A N 1
ATOM 685 C CA . PRO A 1 93 ? -15.701 -6.933 12.105 1.00 91.06 93 PRO A CA 1
ATOM 686 C C . PRO A 1 93 ? -15.669 -8.301 11.406 1.00 91.06 93 PRO A C 1
ATOM 688 O O . PRO A 1 93 ? -14.650 -8.996 11.435 1.00 91.06 93 PRO A O 1
ATOM 691 N N . LEU A 1 94 ? -16.798 -8.711 10.819 1.00 88.94 94 LEU A N 1
ATOM 692 C CA . LEU A 1 94 ? -16.899 -9.978 10.081 1.00 88.94 94 LEU A CA 1
ATOM 693 C C . LEU A 1 94 ? -16.108 -9.933 8.771 1.00 88.94 94 LEU A C 1
ATOM 695 O O . LEU A 1 94 ? -15.523 -10.937 8.367 1.00 88.94 94 LEU A O 1
ATOM 699 N N . ASP A 1 95 ? -16.085 -8.754 8.154 1.00 86.19 95 ASP A N 1
ATOM 700 C CA . ASP A 1 95 ? -15.316 -8.431 6.961 1.00 86.19 95 ASP A CA 1
ATOM 701 C C . ASP A 1 95 ? -14.265 -7.365 7.298 1.00 86.19 95 ASP A C 1
ATOM 703 O O . ASP A 1 95 ? -14.428 -6.595 8.247 1.00 86.19 95 ASP A O 1
ATOM 707 N N . LEU A 1 96 ? -13.195 -7.302 6.500 1.00 83.38 96 LEU A N 1
ATOM 708 C CA . LEU A 1 96 ? -12.214 -6.220 6.597 1.00 83.38 96 LEU A CA 1
ATOM 709 C C . LEU A 1 96 ? -12.897 -4.865 6.383 1.00 83.38 96 LEU A C 1
ATOM 711 O O . LEU A 1 96 ? -13.735 -4.714 5.487 1.00 83.38 96 LEU A O 1
ATOM 715 N N . LEU A 1 97 ? -12.509 -3.875 7.185 1.00 87.62 97 LEU A N 1
ATOM 716 C CA . LEU A 1 97 ? -13.006 -2.514 7.031 1.00 87.62 97 LEU A CA 1
ATOM 717 C C . LEU A 1 97 ? -12.549 -1.941 5.679 1.00 87.62 97 LEU A C 1
ATOM 719 O O . LEU A 1 97 ? -11.479 -2.260 5.163 1.00 87.62 97 LEU A O 1
ATOM 723 N N . LYS A 1 98 ? -13.365 -1.081 5.075 1.00 84.50 98 LYS A N 1
ATOM 724 C CA . LYS A 1 98 ? -12.966 -0.325 3.881 1.00 84.50 98 LYS A CA 1
ATOM 725 C C . LYS A 1 98 ? -11.873 0.667 4.252 1.00 84.50 98 LYS A C 1
ATOM 727 O O . LYS A 1 98 ? -12.040 1.391 5.225 1.00 84.50 98 LYS A O 1
ATOM 732 N N . ALA A 1 99 ? -10.832 0.720 3.431 1.00 80.56 99 ALA A N 1
ATOM 733 C CA . ALA A 1 99 ? -9.753 1.694 3.502 1.00 80.56 99 ALA A CA 1
ATOM 734 C C . ALA A 1 99 ? -10.243 3.147 3.387 1.00 80.56 99 ALA A C 1
ATOM 736 O O . ALA A 1 99 ? -11.271 3.413 2.760 1.00 80.56 99 ALA A O 1
ATOM 737 N N . ASN A 1 100 ? -9.473 4.087 3.947 1.00 78.31 100 ASN A N 1
ATOM 738 C CA . ASN A 1 100 ? -9.721 5.535 3.886 1.00 78.31 100 ASN A CA 1
ATOM 739 C C . ASN A 1 100 ? -11.165 5.930 4.260 1.00 78.31 100 ASN A C 1
ATOM 741 O O . ASN A 1 100 ? -11.751 6.828 3.658 1.00 78.31 100 ASN A O 1
ATOM 745 N N . THR A 1 101 ? -11.771 5.202 5.199 1.00 84.88 101 THR A N 1
ATOM 746 C CA . THR A 1 101 ? -13.170 5.375 5.593 1.00 84.88 101 THR A CA 1
ATOM 747 C C . THR A 1 101 ? -13.242 5.699 7.083 1.00 84.88 101 THR A C 1
ATOM 749 O O . THR A 1 101 ? -12.512 5.124 7.894 1.00 84.88 101 THR A O 1
ATOM 752 N N . GLY A 1 102 ? -14.108 6.648 7.444 1.00 88.44 102 GLY A N 1
ATOM 753 C CA . GLY A 1 102 ? -14.420 6.953 8.837 1.00 88.44 102 GLY A CA 1
ATOM 754 C C . GLY A 1 102 ? -15.399 5.935 9.417 1.00 88.44 102 GLY A C 1
ATOM 755 O O . GLY A 1 102 ? -16.397 5.607 8.777 1.00 88.44 102 GLY A O 1
ATOM 756 N N . TYR A 1 103 ? -15.126 5.466 10.629 1.00 93.00 103 TYR A N 1
ATOM 757 C CA . TYR A 1 103 ? -16.012 4.595 11.392 1.00 93.00 103 TYR A CA 1
ATOM 758 C C . TYR A 1 103 ? -16.277 5.176 12.769 1.00 93.00 103 TYR A C 1
ATOM 760 O O . TYR A 1 103 ? -15.395 5.796 13.360 1.00 93.00 103 TYR A O 1
ATOM 768 N N . THR A 1 104 ? -17.470 4.916 13.295 1.00 93.00 104 THR A N 1
ATOM 769 C CA . THR A 1 104 ? -17.867 5.287 14.655 1.00 93.00 104 THR A CA 1
ATOM 770 C C . THR A 1 104 ? -18.217 4.029 15.436 1.00 93.00 104 THR A C 1
ATOM 772 O O . THR A 1 104 ? -19.191 3.343 15.128 1.00 93.00 104 THR A O 1
ATOM 775 N N . LEU A 1 105 ? -17.415 3.706 16.451 1.00 94.31 105 LEU A N 1
ATOM 776 C CA . LEU A 1 105 ? -17.753 2.687 17.441 1.00 94.31 105 LEU A CA 1
ATOM 777 C C . LEU A 1 105 ? -18.652 3.320 18.501 1.00 94.31 105 LEU A C 1
ATOM 779 O O . LEU A 1 105 ? -18.226 4.260 19.173 1.00 94.31 105 LEU A O 1
ATOM 783 N N . THR A 1 106 ? -19.849 2.772 18.686 1.00 94.56 106 THR A N 1
ATOM 784 C CA . THR A 1 106 ? -20.807 3.243 19.690 1.00 94.56 106 THR A CA 1
ATOM 785 C C . THR A 1 106 ? -20.981 2.210 20.799 1.00 94.56 106 THR A C 1
ATOM 787 O O . THR A 1 106 ? -21.250 1.034 20.549 1.00 94.56 106 THR A O 1
ATOM 790 N N . LEU A 1 107 ? -20.848 2.675 22.040 1.00 95.00 107 LEU A N 1
ATOM 791 C CA . LEU A 1 107 ? -21.262 1.998 23.263 1.00 95.00 107 LEU A CA 1
ATOM 792 C C . LEU A 1 107 ? -22.495 2.735 23.788 1.00 95.00 107 LEU A C 1
ATOM 794 O O . LEU A 1 107 ? -22.377 3.843 24.312 1.00 95.00 107 LEU A O 1
ATOM 798 N N . ALA A 1 108 ? -23.672 2.155 23.598 1.00 94.31 108 ALA A N 1
ATOM 799 C CA . ALA A 1 108 ? -24.938 2.797 23.909 1.00 94.31 108 ALA A CA 1
ATOM 800 C C . ALA A 1 108 ? -25.155 2.969 25.419 1.00 94.31 108 ALA A C 1
ATOM 802 O O . ALA A 1 108 ? -24.666 2.191 26.251 1.00 94.31 108 ALA A O 1
ATOM 803 N N . GLU A 1 109 ? -25.952 3.974 25.772 1.00 91.69 109 GLU A N 1
ATOM 804 C CA . GLU A 1 109 ? -26.508 4.125 27.106 1.00 91.69 109 GLU A CA 1
ATOM 805 C C . GLU A 1 109 ? -27.211 2.832 27.538 1.00 91.69 109 GLU A C 1
ATOM 807 O O . GLU A 1 109 ? -27.842 2.129 26.747 1.00 91.69 109 GLU A O 1
ATOM 812 N N . GLY A 1 110 ? -27.090 2.489 28.817 1.00 87.38 110 GLY A N 1
ATOM 813 C CA . GLY A 1 110 ? -27.682 1.258 29.337 1.00 87.38 110 GLY A CA 1
ATOM 814 C C . GLY A 1 110 ? -26.811 0.004 29.219 1.00 87.38 110 GLY A C 1
ATOM 815 O O . GLY A 1 110 ? -27.155 -0.980 29.874 1.00 87.38 110 GLY A O 1
ATOM 816 N N . LEU A 1 111 ? -25.671 0.033 28.507 1.00 92.75 111 LEU A N 1
ATOM 817 C CA . LEU A 1 111 ? -24.655 -1.022 28.636 1.00 92.75 111 LEU A CA 1
ATOM 818 C C . LEU A 1 111 ? -24.248 -1.134 30.111 1.00 92.75 111 LEU A C 1
ATOM 820 O O . LEU A 1 111 ? -23.853 -0.136 30.722 1.00 92.75 111 LEU A O 1
ATOM 824 N N . ALA A 1 112 ? -24.384 -2.321 30.693 1.00 92.44 112 ALA A N 1
ATOM 825 C CA . ALA A 1 112 ? -24.326 -2.525 32.131 1.00 92.44 112 ALA A CA 1
ATOM 826 C C . ALA A 1 112 ? -23.092 -3.315 32.572 1.00 92.44 112 ALA A C 1
ATOM 828 O O . ALA A 1 112 ? -22.521 -4.116 31.835 1.00 92.44 112 ALA A O 1
ATOM 829 N N . GLY A 1 113 ? -22.715 -3.095 33.824 1.00 90.94 113 GLY A N 1
ATOM 830 C CA . GLY A 1 113 ? -21.781 -3.905 34.584 1.00 90.94 113 GLY A CA 1
ATOM 831 C C . GLY A 1 113 ? -22.220 -4.006 36.044 1.00 90.94 113 GLY A C 1
ATOM 832 O O . GLY A 1 113 ? -23.258 -3.469 36.440 1.00 90.94 113 GLY A O 1
ATOM 833 N N . ASP A 1 114 ? -21.409 -4.655 36.877 1.00 89.88 114 ASP A N 1
ATOM 834 C CA . ASP A 1 114 ? -21.774 -4.928 38.282 1.00 89.88 114 ASP A CA 1
ATOM 835 C C . ASP A 1 114 ? -22.077 -3.666 39.114 1.00 89.88 114 ASP A C 1
ATOM 837 O O . ASP A 1 114 ? -22.809 -3.724 40.105 1.00 89.88 114 ASP A O 1
ATOM 841 N N . VAL A 1 115 ? -21.519 -2.518 38.720 1.00 88.19 115 VAL A N 1
ATOM 842 C CA . VAL A 1 115 ? -21.677 -1.229 39.412 1.00 88.19 115 VAL A CA 1
ATOM 843 C C . VAL A 1 115 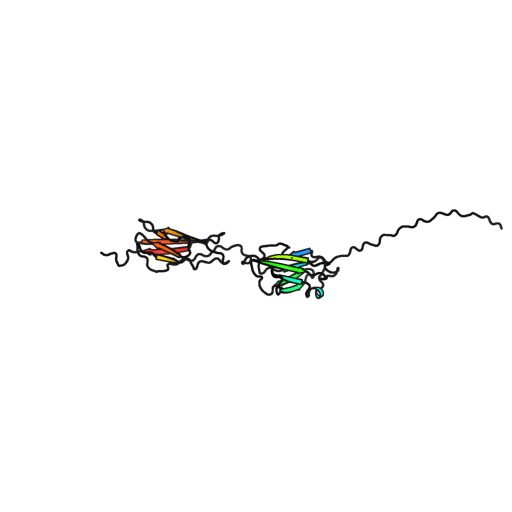? -22.702 -0.293 38.758 1.00 88.19 115 VAL A C 1
ATOM 845 O O . VAL A 1 115 ? -22.782 0.869 39.134 1.00 88.19 115 VAL A O 1
ATOM 848 N N . GLY A 1 116 ? -23.508 -0.756 37.798 1.00 89.38 116 GLY A N 1
ATOM 849 C CA . GLY A 1 116 ? -24.553 0.047 37.148 1.00 89.38 116 GLY A CA 1
ATOM 850 C C . GLY A 1 116 ? -24.449 0.042 35.626 1.00 89.38 116 GLY A C 1
ATOM 851 O O . GLY A 1 116 ? -23.879 -0.873 35.051 1.00 89.38 116 GLY A O 1
ATOM 852 N N . ALA A 1 117 ? -25.001 1.058 34.964 1.00 90.69 117 ALA A N 1
ATOM 853 C CA . ALA A 1 117 ? -24.995 1.159 33.504 1.00 90.69 117 ALA A CA 1
ATOM 854 C C . ALA A 1 117 ? -24.369 2.464 33.011 1.00 90.69 117 ALA A C 1
ATOM 856 O O . ALA A 1 117 ? -24.293 3.442 33.764 1.00 90.69 117 ALA A O 1
ATOM 857 N N . LEU A 1 118 ? -23.934 2.475 31.747 1.00 90.69 118 LEU A N 1
ATOM 858 C CA . LEU A 1 118 ? -23.459 3.680 31.079 1.00 90.69 118 LEU A CA 1
ATOM 859 C C . LEU A 1 118 ? -24.570 4.742 31.100 1.00 90.69 118 LEU A C 1
ATOM 861 O O . LEU A 1 118 ? -25.697 4.453 30.687 1.00 90.69 118 LEU A O 1
ATOM 865 N N . PRO A 1 119 ? -24.278 5.963 31.583 1.00 88.56 119 PRO A N 1
ATOM 866 C CA . PRO A 1 119 ? -25.286 7.009 31.729 1.00 88.56 119 PRO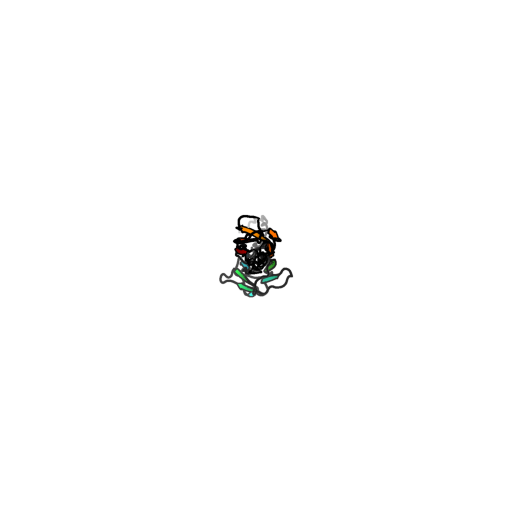 A CA 1
ATOM 867 C C . PRO A 1 119 ? -25.648 7.697 30.407 1.00 88.56 119 PRO A C 1
ATOM 869 O O . PRO A 1 119 ? -26.667 8.378 30.357 1.00 88.56 119 PRO A O 1
ATOM 872 N N . THR A 1 120 ? -24.795 7.578 29.388 1.00 91.69 120 THR A N 1
ATOM 873 C CA . THR A 1 120 ? -24.957 8.148 28.046 1.00 91.69 120 THR A CA 1
ATOM 874 C C . THR A 1 120 ? -24.209 7.285 27.039 1.00 91.69 120 THR A C 1
ATOM 876 O O . THR A 1 120 ? -23.292 6.553 27.427 1.00 91.69 120 THR A O 1
ATOM 879 N N . ASP A 1 121 ? -24.522 7.460 25.758 1.00 91.94 121 ASP A N 1
ATOM 880 C CA . ASP A 1 121 ? -23.728 6.897 24.670 1.00 91.94 121 ASP A CA 1
ATOM 881 C C . ASP A 1 121 ? -22.273 7.383 24.753 1.00 91.94 121 ASP A C 1
ATOM 883 O O . ASP A 1 121 ? -21.992 8.554 25.041 1.00 91.94 121 ASP A O 1
ATOM 887 N N . ILE A 1 122 ? -21.342 6.470 24.499 1.00 92.31 122 ILE A N 1
ATOM 888 C CA . ILE A 1 122 ? -19.920 6.753 24.342 1.00 92.31 122 ILE A CA 1
ATOM 889 C C . ILE A 1 122 ? -19.541 6.348 22.928 1.00 92.31 122 ILE A C 1
ATOM 891 O O . ILE A 1 122 ? -19.707 5.195 22.539 1.00 92.31 122 ILE A O 1
ATOM 895 N N . GLN A 1 123 ? -19.011 7.304 22.176 1.00 93.06 123 GLN A N 1
ATOM 896 C CA . GLN A 1 123 ? -18.595 7.099 20.798 1.00 93.06 123 GLN A CA 1
ATOM 897 C C . GLN A 1 123 ? -17.084 7.269 20.661 1.00 93.06 123 GLN A C 1
ATOM 899 O O . GLN A 1 123 ? -16.475 8.100 21.339 1.00 93.06 123 GLN A O 1
ATOM 904 N N . SER A 1 124 ? -16.490 6.474 19.778 1.00 90.69 124 SER A N 1
ATOM 905 C CA . SER A 1 124 ? -15.111 6.627 19.327 1.00 90.69 124 SER A CA 1
ATOM 906 C C . SER A 1 124 ? -15.082 6.571 17.810 1.00 90.69 124 SER A C 1
ATOM 908 O O . SER A 1 124 ? -15.312 5.512 17.224 1.00 90.69 124 SER A O 1
ATOM 910 N N . ASP A 1 125 ? -14.824 7.712 17.178 1.00 90.12 125 ASP A N 1
ATOM 911 C CA . ASP A 1 125 ? -14.524 7.774 15.754 1.00 90.12 125 ASP A CA 1
ATOM 912 C C . ASP A 1 125 ? -13.052 7.496 15.480 1.00 90.12 125 ASP A C 1
ATOM 914 O O . ASP A 1 125 ? -12.158 7.889 16.235 1.00 90.12 125 ASP A O 1
ATOM 918 N N . PHE A 1 126 ? -12.811 6.822 14.368 1.00 88.25 126 PHE A N 1
ATOM 919 C CA . PHE A 1 126 ? -11.488 6.623 13.813 1.00 88.25 126 PHE A CA 1
ATOM 920 C C . PHE A 1 126 ? -11.571 6.518 12.294 1.00 88.25 126 PHE A C 1
ATOM 922 O O . PHE A 1 126 ? -12.610 6.185 11.726 1.00 88.25 126 PHE A O 1
ATOM 929 N N . VAL A 1 127 ? -10.461 6.796 11.626 1.00 85.62 127 VAL A N 1
ATOM 930 C CA . VAL A 1 127 ? -10.321 6.668 10.179 1.00 85.62 127 VAL A CA 1
ATOM 931 C C . VAL A 1 127 ? -9.365 5.525 9.899 1.00 85.62 127 VAL A C 1
ATOM 933 O O . VAL A 1 127 ? -8.251 5.488 10.429 1.00 85.62 127 VAL A O 1
ATOM 936 N N . THR A 1 128 ? -9.802 4.575 9.079 1.00 83.06 128 THR A N 1
ATOM 937 C CA . THR A 1 128 ? -8.917 3.507 8.618 1.00 83.06 128 THR A CA 1
ATOM 938 C C . THR A 1 128 ? -7.917 4.046 7.612 1.00 83.06 128 THR A C 1
ATOM 940 O O . THR A 1 128 ? -8.274 4.887 6.784 1.00 83.06 128 THR A O 1
ATOM 943 N N . GLU A 1 129 ? -6.707 3.507 7.625 1.00 74.69 129 GLU A N 1
ATOM 944 C CA . GLU A 1 129 ? -5.679 3.811 6.638 1.00 74.69 129 GLU A CA 1
ATOM 945 C C . GLU A 1 129 ? -6.212 3.635 5.209 1.00 74.69 129 GLU A C 1
ATOM 947 O O . GLU A 1 129 ? -7.067 2.784 4.922 1.00 74.69 129 GLU A O 1
ATOM 952 N N . GLY A 1 130 ? -5.728 4.477 4.301 1.00 57.34 130 GLY A N 1
ATOM 953 C CA . GLY A 1 130 ? -5.926 4.290 2.873 1.00 57.34 130 GLY A CA 1
ATOM 954 C C . GLY A 1 130 ? -5.123 3.088 2.419 1.00 57.34 130 GLY A C 1
ATOM 955 O O . GLY A 1 130 ? -4.011 3.261 1.971 1.00 57.34 130 GLY A O 1
ATOM 956 N N . GLY A 1 131 ? -5.673 1.890 2.618 1.00 49.38 131 GLY A N 1
ATOM 957 C CA . GLY A 1 131 ? -5.224 0.648 2.011 1.00 49.38 131 GLY A CA 1
ATOM 958 C C . GLY A 1 131 ? -3.723 0.441 2.099 1.00 49.38 131 GLY A C 1
ATOM 959 O O . GLY A 1 131 ? -3.044 0.657 1.109 1.00 49.38 131 GLY A O 1
ATOM 960 N N . SER A 1 132 ? -3.239 -0.033 3.249 1.00 46.25 132 SER A N 1
ATOM 961 C CA . SER A 1 132 ? -2.360 -1.206 3.328 1.00 46.25 132 SER A CA 1
ATOM 962 C C . SER A 1 132 ? -1.910 -1.464 4.758 1.00 46.25 132 SER A C 1
ATOM 964 O O . SER A 1 132 ? -1.190 -0.682 5.368 1.00 46.25 132 SER A O 1
ATOM 966 N N . VAL A 1 133 ? -2.334 -2.626 5.247 1.00 44.19 133 VAL A N 1
ATOM 967 C CA . VAL A 1 133 ? -2.109 -3.154 6.59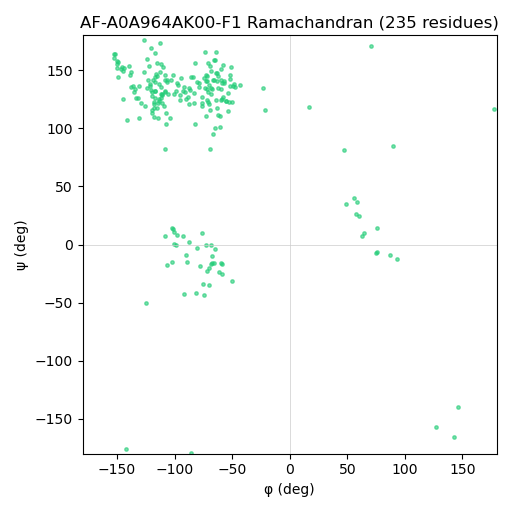0 1.00 44.19 133 VAL A CA 1
ATOM 968 C C . VAL A 1 133 ? -0.625 -3.164 6.938 1.00 44.19 133 VAL A C 1
ATOM 970 O O . VAL A 1 133 ? 0.133 -3.962 6.394 1.00 44.19 133 VAL A O 1
ATOM 973 N N . GLY A 1 134 ? -0.228 -2.371 7.935 1.00 49.28 134 GLY A N 1
ATOM 974 C CA . GLY A 1 134 ? 0.723 -2.795 8.976 1.00 49.28 134 GLY A CA 1
ATOM 975 C C . GLY A 1 134 ? 2.159 -3.174 8.572 1.00 49.28 134 GLY A C 1
ATOM 976 O O . GLY A 1 134 ? 2.932 -3.607 9.430 1.00 49.28 134 GLY A O 1
ATOM 977 N N . ALA A 1 135 ? 2.561 -2.979 7.323 1.00 48.34 135 ALA A N 1
ATOM 978 C CA . ALA A 1 135 ? 3.944 -2.830 6.901 1.00 48.34 135 ALA A CA 1
ATOM 979 C C . ALA A 1 135 ? 4.019 -1.428 6.304 1.00 48.34 135 ALA A C 1
ATOM 981 O O . ALA A 1 135 ? 3.292 -1.136 5.365 1.00 48.34 135 ALA A O 1
ATOM 982 N N . GLY A 1 136 ? 4.816 -0.525 6.884 1.00 61.69 136 GLY A N 1
ATOM 983 C CA . GLY A 1 136 ? 4.975 0.804 6.284 1.00 61.69 136 GLY A CA 1
ATOM 984 C C . GLY A 1 136 ? 5.340 0.691 4.800 1.00 61.69 136 GLY A C 1
ATOM 985 O O . GLY A 1 136 ? 5.953 -0.311 4.435 1.00 61.69 136 GLY A O 1
ATOM 986 N N . ASN A 1 137 ? 4.971 1.709 4.008 1.00 81.75 137 ASN A N 1
ATOM 987 C CA . ASN A 1 137 ? 5.203 1.829 2.559 1.00 81.75 137 ASN A CA 1
ATOM 988 C C . ASN A 1 137 ? 6.363 0.951 2.077 1.00 81.75 137 ASN A C 1
ATOM 990 O O . ASN A 1 137 ? 7.514 1.153 2.493 1.00 81.75 137 ASN A O 1
ATOM 994 N N . GLN A 1 138 ? 6.074 -0.025 1.229 1.00 85.62 138 GLN A N 1
ATOM 995 C CA . GLN A 1 138 ? 7.100 -0.859 0.629 1.00 85.62 138 GLN A CA 1
ATOM 996 C C . GLN A 1 138 ? 7.693 -0.130 -0.572 1.00 85.62 138 GLN A C 1
ATOM 998 O O . GLN A 1 138 ? 7.115 0.799 -1.108 1.00 85.62 138 GLN A O 1
ATOM 1003 N N . ALA A 1 139 ? 8.923 -0.476 -0.951 1.00 86.69 139 ALA A N 1
ATOM 1004 C CA . ALA A 1 139 ? 9.463 0.077 -2.185 1.00 86.69 139 ALA A CA 1
ATOM 1005 C C . ALA A 1 139 ? 8.750 -0.586 -3.376 1.00 86.69 139 ALA A C 1
ATOM 1007 O O . ALA A 1 139 ? 8.578 -1.813 -3.351 1.00 86.69 139 ALA A O 1
ATOM 1008 N N . PRO A 1 140 ? 8.435 0.164 -4.441 1.00 94.56 140 PRO A N 1
ATOM 1009 C CA . PRO A 1 140 ? 7.795 -0.406 -5.611 1.00 94.56 140 PRO A CA 1
ATOM 1010 C C . PRO A 1 140 ? 8.724 -1.398 -6.320 1.00 94.56 140 PRO A C 1
ATOM 1012 O O . PRO A 1 140 ? 9.955 -1.367 -6.186 1.00 94.56 140 PRO A O 1
ATOM 1015 N N . VAL A 1 141 ? 8.137 -2.289 -7.113 1.00 97.62 141 VAL A N 1
ATOM 1016 C CA . VAL A 1 141 ? 8.855 -3.303 -7.885 1.00 97.62 141 VAL A CA 1
ATOM 1017 C C . VAL A 1 141 ? 8.895 -2.872 -9.346 1.00 97.62 141 VAL A C 1
ATOM 1019 O O . VAL A 1 141 ? 7.887 -2.915 -10.050 1.00 97.62 141 VAL A O 1
ATOM 1022 N N . ALA A 1 142 ? 10.079 -2.474 -9.816 1.00 98.06 142 ALA A N 1
ATOM 1023 C CA . ALA A 1 142 ? 10.290 -2.190 -11.230 1.00 98.06 142 ALA A CA 1
ATOM 1024 C C . ALA A 1 142 ? 10.302 -3.485 -12.051 1.00 98.06 142 ALA A C 1
ATOM 1026 O O . ALA A 1 142 ? 10.897 -4.492 -11.660 1.00 98.06 142 ALA A O 1
ATOM 1027 N N . SER A 1 143 ? 9.697 -3.426 -13.228 1.00 98.19 143 SER A N 1
ATOM 1028 C CA . SER A 1 143 ? 9.783 -4.447 -14.264 1.00 98.19 143 SER A CA 1
ATOM 1029 C C . SER A 1 143 ? 10.007 -3.746 -15.589 1.00 98.19 143 SER A C 1
ATOM 1031 O O . SER A 1 143 ? 9.306 -2.784 -15.875 1.00 98.19 143 SER A O 1
ATOM 1033 N N . ALA A 1 144 ? 10.988 -4.192 -16.370 1.00 97.44 144 ALA A N 1
ATOM 1034 C CA . ALA A 1 144 ? 11.321 -3.604 -17.660 1.00 97.44 144 ALA A CA 1
ATOM 1035 C C . ALA A 1 144 ? 11.609 -4.711 -18.673 1.00 97.44 144 ALA A C 1
ATOM 1037 O O . ALA A 1 144 ? 12.327 -5.666 -18.364 1.00 97.44 144 ALA A O 1
ATOM 1038 N N . ALA A 1 145 ? 11.073 -4.570 -19.880 1.00 96.25 145 ALA A N 1
ATOM 1039 C CA . ALA A 1 145 ? 11.324 -5.487 -20.982 1.00 96.25 145 ALA A CA 1
ATOM 1040 C C . ALA A 1 145 ? 11.383 -4.743 -22.317 1.00 96.25 145 ALA A C 1
ATOM 1042 O O . ALA A 1 145 ? 10.739 -3.714 -22.502 1.00 96.25 145 ALA A O 1
ATOM 1043 N N . GLN A 1 146 ? 12.143 -5.287 -23.261 1.00 94.88 146 GLN A N 1
ATOM 1044 C CA . GLN A 1 146 ? 12.094 -4.843 -24.649 1.00 94.88 146 GLN A CA 1
ATOM 1045 C C . GLN A 1 146 ? 10.782 -5.318 -25.285 1.00 94.88 146 GLN A C 1
ATOM 1047 O O . GLN A 1 146 ? 10.405 -6.479 -25.114 1.00 94.88 146 GLN A O 1
ATOM 1052 N N . VAL A 1 147 ? 10.082 -4.434 -25.998 1.00 91.44 147 VAL A N 1
ATOM 1053 C CA . VAL A 1 147 ? 8.844 -4.796 -26.713 1.00 91.44 147 VAL A CA 1
ATOM 1054 C C . VAL A 1 147 ? 9.171 -5.599 -27.973 1.00 91.44 147 VAL A C 1
ATOM 1056 O O . VAL A 1 147 ? 8.535 -6.618 -28.236 1.00 91.44 147 VAL A O 1
ATOM 1059 N N . ASP A 1 148 ? 10.192 -5.165 -28.713 1.00 83.62 148 ASP A N 1
ATOM 1060 C CA . ASP A 1 148 ? 10.683 -5.813 -29.929 1.00 83.62 148 ASP A CA 1
ATOM 1061 C C . ASP A 1 148 ? 12.070 -6.417 -29.680 1.00 83.62 148 ASP A C 1
ATOM 1063 O O . ASP A 1 148 ? 12.963 -5.705 -29.253 1.00 83.62 148 ASP A O 1
ATOM 1067 N N . GLU A 1 149 ? 12.308 -7.695 -29.991 1.00 83.38 149 GLU A N 1
ATOM 1068 C CA . GLU A 1 149 ? 13.613 -8.362 -29.749 1.00 83.38 149 GLU A CA 1
ATOM 1069 C C . GLU A 1 149 ? 14.772 -7.856 -30.637 1.00 83.38 149 GLU A C 1
ATOM 1071 O O . GLU A 1 149 ? 15.893 -8.361 -30.558 1.00 83.38 149 GLU A O 1
ATOM 1076 N N . ILE A 1 150 ? 14.517 -6.896 -31.528 1.00 89.00 150 ILE A N 1
ATOM 1077 C CA . ILE A 1 150 ? 15.477 -6.413 -32.522 1.00 89.00 150 ILE A CA 1
ATOM 1078 C C . ILE A 1 150 ? 15.701 -4.920 -32.302 1.00 89.00 150 ILE A C 1
ATOM 1080 O O . ILE A 1 150 ? 14.745 -4.160 -32.192 1.00 89.00 150 ILE A O 1
ATOM 1084 N N . CYS A 1 151 ? 16.967 -4.505 -32.285 1.00 93.75 151 CYS A N 1
ATOM 1085 C CA . CYS A 1 151 ? 17.357 -3.101 -32.261 1.00 93.75 151 CYS A CA 1
ATOM 1086 C C . CYS A 1 151 ? 18.190 -2.767 -33.502 1.00 93.75 151 CYS A C 1
ATOM 1088 O O . CYS A 1 151 ? 19.209 -3.413 -33.764 1.00 93.75 151 CYS A O 1
ATOM 1090 N N . TYR A 1 152 ? 17.793 -1.723 -34.228 1.00 95.44 152 TYR A N 1
ATOM 1091 C CA . TYR A 1 152 ? 18.572 -1.174 -35.332 1.00 95.44 152 TYR A CA 1
ATOM 1092 C C . TYR A 1 152 ? 18.995 0.264 -35.055 1.00 95.44 152 TYR A C 1
ATOM 1094 O O . TYR A 1 152 ? 18.280 1.052 -34.437 1.00 95.44 152 TYR A O 1
ATOM 1102 N N . VAL A 1 153 ? 20.192 0.612 -35.514 1.00 95.88 153 VAL A N 1
ATOM 1103 C CA . VAL A 1 153 ? 20.725 1.968 -35.388 1.00 95.88 153 VAL A CA 1
ATOM 1104 C C . VAL A 1 153 ? 19.837 2.946 -36.160 1.00 95.88 153 VAL A C 1
ATOM 1106 O O . VAL A 1 153 ? 19.491 2.705 -37.314 1.00 95.88 153 VAL A O 1
ATOM 1109 N N . ASN A 1 154 ? 19.523 4.082 -35.536 1.00 95.44 154 ASN A N 1
ATOM 1110 C CA . ASN A 1 154 ? 18.610 5.126 -36.008 1.00 95.44 154 ASN A CA 1
ATOM 1111 C C . ASN A 1 154 ? 17.141 4.704 -36.154 1.00 95.44 154 ASN A C 1
ATOM 1113 O O . ASN A 1 154 ? 16.350 5.485 -36.687 1.00 95.44 154 ASN A O 1
ATOM 1117 N N . GLU A 1 155 ? 16.763 3.525 -35.661 1.00 95.31 155 GLU A N 1
ATOM 1118 C CA . GLU A 1 155 ? 15.366 3.110 -35.570 1.00 95.31 155 GLU A CA 1
ATOM 1119 C C . GLU A 1 155 ? 14.887 3.113 -34.110 1.00 95.31 155 GLU A C 1
ATOM 1121 O O . GLU A 1 155 ? 15.647 2.749 -33.205 1.00 95.31 155 GLU A O 1
ATOM 1126 N N . PRO A 1 156 ? 13.638 3.541 -33.854 1.00 95.12 156 PRO A N 1
ATOM 1127 C CA . PRO A 1 156 ? 13.079 3.538 -32.513 1.00 95.12 156 PRO A CA 1
ATOM 1128 C C . PRO A 1 156 ? 12.808 2.106 -32.043 1.00 95.12 156 PRO A C 1
ATOM 1130 O O . PRO A 1 156 ? 12.176 1.316 -32.739 1.00 95.12 156 PRO A O 1
ATOM 1133 N N . THR A 1 157 ? 13.258 1.791 -30.833 1.00 95.81 157 THR A N 1
ATOM 1134 C CA . THR A 1 157 ? 12.952 0.551 -30.111 1.00 95.81 157 THR A CA 1
ATOM 1135 C C . THR A 1 157 ? 12.193 0.899 -28.837 1.00 95.81 157 THR A C 1
ATOM 1137 O O . THR A 1 157 ? 12.617 1.780 -28.089 1.00 95.81 157 THR A O 1
ATOM 1140 N N . LEU A 1 158 ? 11.085 0.210 -28.565 1.00 97.56 158 LEU A N 1
ATOM 1141 C CA . LEU A 1 158 ? 10.286 0.455 -27.364 1.00 97.56 158 LEU A CA 1
ATOM 1142 C C . LEU A 1 158 ? 10.719 -0.452 -26.212 1.00 97.56 158 LEU A C 1
ATOM 1144 O O . LEU A 1 158 ? 10.882 -1.664 -26.390 1.00 97.56 158 LEU A O 1
ATOM 1148 N N . LEU A 1 159 ? 10.840 0.128 -25.019 1.00 98.00 159 LEU A N 1
ATOM 1149 C CA . LEU A 1 159 ? 10.919 -0.615 -23.763 1.00 98.00 159 LEU A CA 1
ATOM 1150 C C . LEU A 1 159 ? 9.651 -0.368 -22.947 1.00 98.00 159 LEU A C 1
ATOM 1152 O O . LEU A 1 159 ? 9.192 0.769 -22.827 1.00 98.00 159 LEU A O 1
ATOM 1156 N N . ASP A 1 160 ? 9.106 -1.438 -22.381 1.00 98.00 160 ASP A N 1
ATOM 1157 C CA . ASP A 1 160 ? 7.887 -1.428 -21.584 1.00 98.00 160 ASP A CA 1
ATOM 1158 C C . ASP A 1 160 ? 8.214 -1.666 -20.108 1.00 98.00 160 ASP A C 1
ATOM 1160 O O . ASP A 1 160 ? 8.781 -2.693 -19.722 1.00 98.00 160 ASP A O 1
ATOM 1164 N N . GLY A 1 161 ? 7.859 -0.678 -19.294 1.00 98.12 161 GLY A N 1
ATOM 1165 C CA . GLY A 1 161 ? 7.917 -0.685 -17.841 1.00 98.12 161 GLY A CA 1
ATOM 1166 C C . GLY A 1 161 ? 6.561 -0.945 -17.181 1.00 98.12 161 GLY A C 1
ATOM 1167 O O . GLY A 1 161 ? 6.464 -0.940 -15.955 1.00 98.12 161 GLY A O 1
ATOM 1168 N N . GLY A 1 162 ? 5.497 -1.147 -17.961 1.00 97.31 162 GLY A N 1
ATOM 1169 C CA . GLY A 1 162 ? 4.100 -1.185 -17.525 1.00 97.31 162 GLY A CA 1
ATOM 1170 C C . GLY A 1 162 ? 3.714 -2.371 -16.643 1.00 97.31 162 GLY A C 1
ATOM 1171 O O . GLY A 1 162 ? 2.630 -2.366 -16.070 1.00 97.31 162 GLY A O 1
ATOM 1172 N N . LEU A 1 163 ? 4.594 -3.367 -16.496 1.00 97.25 163 LEU A N 1
ATOM 1173 C CA . LEU A 1 163 ? 4.452 -4.439 -15.502 1.00 97.25 163 LEU A CA 1
ATOM 1174 C C . LEU A 1 163 ? 5.065 -4.081 -14.137 1.00 97.25 163 LEU A C 1
ATOM 1176 O O . LEU A 1 163 ? 5.083 -4.926 -13.240 1.00 97.25 163 LEU A O 1
ATOM 1180 N N . SER A 1 164 ? 5.597 -2.866 -13.981 1.00 98.12 164 SER A N 1
ATOM 1181 C CA . SER A 1 164 ? 5.990 -2.337 -12.674 1.00 98.12 164 SER A CA 1
ATOM 1182 C C . SER A 1 164 ? 4.753 -2.129 -11.810 1.00 98.12 164 SER A C 1
ATOM 1184 O O . SER A 1 164 ? 3.712 -1.700 -12.307 1.00 98.12 164 SER A O 1
ATOM 1186 N N . TYR A 1 165 ? 4.870 -2.416 -10.520 1.00 95.25 165 TYR A N 1
ATOM 1187 C CA . TYR A 1 165 ? 3.764 -2.268 -9.583 1.00 95.25 165 TYR A CA 1
ATOM 1188 C C . TYR A 1 165 ? 4.271 -1.839 -8.212 1.00 95.25 165 TYR A C 1
ATOM 1190 O O . TYR A 1 165 ? 5.409 -2.132 -7.833 1.00 95.25 165 TYR A O 1
ATOM 1198 N N . ASP A 1 166 ? 3.407 -1.154 -7.480 1.00 91.06 166 ASP A N 1
ATOM 1199 C CA . ASP A 1 166 ? 3.588 -0.908 -6.062 1.00 91.06 166 ASP A CA 1
ATOM 1200 C C . ASP A 1 166 ? 2.782 -1.945 -5.257 1.00 91.06 166 ASP A C 1
ATOM 1202 O O . ASP A 1 166 ? 1.660 -2.260 -5.662 1.00 91.06 166 ASP A O 1
ATOM 1206 N N . PRO A 1 167 ? 3.313 -2.539 -4.172 1.00 84.38 167 PRO A N 1
ATOM 1207 C CA . PRO A 1 167 ? 2.562 -3.514 -3.378 1.00 84.38 167 PRO A CA 1
ATOM 1208 C C . PRO A 1 167 ? 1.282 -2.956 -2.743 1.00 84.38 167 PRO A C 1
ATOM 1210 O O . PRO A 1 167 ? 0.375 -3.737 -2.453 1.00 84.38 167 PRO A O 1
ATOM 1213 N N . GLU A 1 168 ? 1.216 -1.640 -2.546 1.00 83.88 168 GLU A N 1
ATOM 1214 C CA . GLU A 1 168 ? 0.070 -0.905 -2.020 1.00 83.88 168 GLU A CA 1
ATOM 1215 C C . GLU A 1 168 ? -0.788 -0.267 -3.138 1.00 83.88 168 GLU A C 1
ATOM 1217 O O . GLU A 1 168 ? -1.735 0.466 -2.861 1.00 83.88 168 GLU A O 1
ATOM 1222 N N . ASP A 1 169 ? -0.504 -0.591 -4.408 1.00 86.31 169 ASP A N 1
ATOM 1223 C CA . ASP A 1 169 ? -1.165 -0.054 -5.608 1.00 86.31 169 ASP A CA 1
ATOM 1224 C C . ASP A 1 169 ? -1.093 1.490 -5.732 1.00 86.31 169 ASP A C 1
ATOM 1226 O O . ASP A 1 169 ? -1.917 2.118 -6.410 1.00 86.31 169 ASP A O 1
ATOM 1230 N N . GLU A 1 170 ? -0.074 2.118 -5.132 1.00 86.44 170 GLU A N 1
ATOM 1231 C CA . GLU A 1 170 ? 0.201 3.552 -5.274 1.00 86.44 170 GLU A CA 1
ATOM 1232 C C . GLU A 1 170 ? 0.680 3.921 -6.700 1.00 86.44 170 GLU A C 1
ATOM 1234 O O . GLU A 1 170 ? 1.314 3.123 -7.406 1.00 86.44 170 GLU A O 1
ATOM 1239 N N . PRO A 1 171 ? 0.387 5.145 -7.183 1.00 89.81 171 PRO A N 1
ATOM 1240 C CA . PRO A 1 171 ? 0.752 5.569 -8.527 1.00 89.81 171 PRO A CA 1
ATOM 1241 C C . PRO A 1 171 ? 2.270 5.730 -8.688 1.00 89.81 171 PRO A C 1
ATOM 1243 O O . PRO A 1 171 ? 2.941 6.384 -7.893 1.00 89.81 171 PRO A O 1
ATOM 1246 N N . LEU A 1 172 ? 2.801 5.205 -9.796 1.00 95.12 172 LEU A N 1
ATOM 1247 C CA . LEU A 1 172 ? 4.238 5.179 -10.068 1.00 95.12 172 LEU A CA 1
ATOM 1248 C C . LEU A 1 172 ? 4.713 6.317 -10.980 1.00 95.12 172 LEU A C 1
ATOM 1250 O O . LEU A 1 172 ? 4.115 6.617 -12.014 1.00 95.12 172 LEU A O 1
ATOM 1254 N N . GLN A 1 173 ? 5.864 6.883 -10.630 1.00 98.00 173 GLN A N 1
ATOM 1255 C CA . GLN A 1 173 ? 6.693 7.736 -11.479 1.00 98.00 173 GLN A CA 1
ATOM 1256 C C . GLN A 1 173 ? 7.834 6.905 -12.066 1.00 98.00 173 GLN A C 1
ATOM 1258 O O . GLN A 1 173 ? 8.519 6.193 -11.330 1.00 98.00 173 GLN A O 1
ATOM 1263 N N . PHE A 1 174 ? 8.058 7.011 -13.374 1.00 98.38 174 PHE A N 1
ATOM 1264 C CA . PHE A 1 174 ? 9.071 6.238 -14.090 1.00 98.38 174 PHE A CA 1
ATOM 1265 C C . PHE A 1 174 ? 10.309 7.097 -14.337 1.00 98.38 174 PHE A C 1
ATOM 1267 O O . PHE A 1 174 ? 10.228 8.309 -14.525 1.00 98.38 174 PHE A O 1
ATOM 1274 N N . THR A 1 175 ? 11.487 6.487 -14.308 1.00 98.50 175 THR A N 1
ATOM 1275 C CA . THR A 1 175 ? 12.732 7.149 -14.699 1.00 98.50 175 THR A CA 1
ATOM 1276 C C . THR A 1 175 ? 13.607 6.160 -15.446 1.00 98.50 175 THR A C 1
ATOM 1278 O O . THR A 1 175 ? 14.204 5.258 -14.853 1.00 98.50 175 THR A O 1
ATOM 1281 N N . TRP A 1 176 ? 13.695 6.365 -16.755 1.00 98.62 176 TRP A N 1
ATOM 1282 C CA . TRP A 1 176 ? 14.571 5.626 -17.651 1.00 98.62 176 TRP A CA 1
ATOM 1283 C C . TRP A 1 176 ? 15.896 6.361 -17.849 1.00 98.62 176 TRP A C 1
ATOM 1285 O O . TRP A 1 176 ? 15.939 7.591 -17.934 1.00 98.62 176 TRP A O 1
ATOM 1295 N N . ARG A 1 177 ? 17.001 5.617 -17.952 1.00 98.06 177 ARG A N 1
ATOM 1296 C CA . ARG A 1 177 ? 18.319 6.184 -18.275 1.00 98.06 177 ARG A CA 1
ATOM 1297 C C . ARG A 1 177 ? 19.216 5.218 -19.033 1.00 98.06 177 ARG A C 1
ATOM 1299 O O . ARG A 1 177 ? 19.128 4.005 -18.862 1.00 98.06 177 ARG A O 1
ATOM 1306 N N . VAL A 1 178 ? 20.166 5.769 -19.783 1.00 98.19 178 VAL A N 1
ATOM 1307 C CA . VAL A 1 178 ? 21.284 4.998 -20.339 1.00 98.19 178 VAL A CA 1
ATOM 1308 C C . VAL A 1 178 ? 22.300 4.726 -19.227 1.00 98.19 178 VAL A C 1
ATOM 1310 O O . VAL A 1 178 ? 22.848 5.657 -18.636 1.00 98.19 178 VAL A O 1
ATOM 1313 N N . VAL A 1 179 ? 22.547 3.451 -18.930 1.00 98.44 179 VAL A N 1
ATOM 1314 C CA . VAL A 1 179 ? 23.521 2.997 -17.921 1.00 98.44 179 VAL A CA 1
ATOM 1315 C C . VAL A 1 179 ? 24.881 2.760 -18.567 1.00 98.44 179 VAL A C 1
ATOM 1317 O O . VAL A 1 179 ? 25.912 3.147 -18.016 1.00 98.44 179 VAL A O 1
ATOM 1320 N N . SER A 1 180 ? 24.891 2.146 -19.751 1.00 98.12 180 SER A N 1
ATOM 1321 C CA . SER A 1 180 ? 26.087 2.015 -20.581 1.00 98.12 180 SER A CA 1
ATOM 1322 C C . SER A 1 180 ? 25.720 1.972 -22.061 1.00 98.12 180 SER A C 1
ATOM 1324 O O . SER A 1 180 ? 24.618 1.556 -22.418 1.00 98.12 180 SER A O 1
ATOM 1326 N N . GLN A 1 181 ? 26.644 2.428 -22.901 1.00 98.06 181 GLN A N 1
ATOM 1327 C CA . GLN A 1 181 ? 26.504 2.461 -24.353 1.00 98.06 181 GLN A CA 1
ATOM 1328 C C . GLN A 1 181 ? 27.885 2.366 -25.026 1.00 98.06 181 GLN A C 1
ATOM 1330 O O . GLN A 1 181 ? 28.898 2.612 -24.355 1.00 98.06 181 GLN A O 1
ATOM 1335 N N . PRO A 1 182 ? 27.954 2.052 -26.332 1.00 97.25 182 PRO A N 1
ATOM 1336 C CA . PRO A 1 182 ? 29.201 2.071 -27.092 1.00 97.25 182 PRO A CA 1
ATOM 1337 C C . PRO A 1 182 ? 29.795 3.487 -27.201 1.00 97.25 182 PRO A C 1
ATOM 1339 O O . PRO A 1 182 ? 29.095 4.488 -27.065 1.00 97.25 182 PRO A O 1
ATOM 1342 N N . GLU A 1 183 ? 31.102 3.583 -27.470 1.00 95.38 183 GLU A N 1
ATOM 1343 C CA . GLU A 1 183 ? 31.750 4.874 -27.737 1.00 95.38 183 GLU A CA 1
ATOM 1344 C C . GLU A 1 183 ? 31.257 5.453 -29.071 1.00 95.38 183 GLU A C 1
ATOM 1346 O O . GLU A 1 183 ? 31.296 4.780 -30.103 1.00 95.38 183 GLU A O 1
ATOM 1351 N N . GLY A 1 184 ? 30.830 6.714 -29.057 1.00 94.62 184 GLY A N 1
ATOM 1352 C CA . GLY A 1 184 ? 30.302 7.388 -30.234 1.00 94.62 184 GLY A CA 1
ATOM 1353 C C . GLY A 1 184 ? 29.204 8.374 -29.870 1.00 94.62 184 GLY A C 1
ATOM 1354 O O . GLY A 1 184 ? 29.314 9.101 -28.884 1.00 94.62 184 GLY A O 1
ATOM 1355 N N . GLU A 1 185 ? 28.172 8.412 -30.703 1.00 96.31 185 GLU A N 1
ATOM 1356 C CA . GLU A 1 185 ? 26.995 9.247 -30.490 1.00 96.31 185 GLU A CA 1
ATOM 1357 C C . GLU A 1 185 ? 26.054 8.610 -29.455 1.00 96.31 185 GLU A C 1
ATOM 1359 O O . GLU A 1 185 ? 25.877 7.389 -29.428 1.00 96.31 185 GLU A O 1
ATOM 1364 N N . GLU A 1 186 ? 25.499 9.436 -28.564 1.00 95.75 186 GLU A N 1
ATOM 1365 C CA . GLU A 1 186 ? 24.684 8.969 -27.438 1.00 95.75 186 GLU A CA 1
ATOM 1366 C C . GLU A 1 186 ? 23.296 8.508 -27.901 1.00 95.75 186 GLU A C 1
ATOM 1368 O O . GLU A 1 186 ? 22.700 9.122 -28.784 1.00 95.75 186 GLU A O 1
ATOM 1373 N N . ALA A 1 187 ? 22.752 7.455 -27.285 1.00 97.56 187 ALA A N 1
ATOM 1374 C CA . ALA A 1 187 ? 21.368 7.052 -27.529 1.00 97.56 187 ALA A CA 1
ATOM 1375 C C . ALA A 1 187 ? 20.375 8.144 -27.103 1.00 97.56 187 ALA A C 1
ATOM 1377 O O . ALA A 1 187 ? 20.564 8.836 -26.099 1.00 97.56 187 ALA A O 1
ATOM 1378 N N . ILE A 1 188 ? 19.281 8.253 -27.853 1.00 98.31 188 ILE A N 1
ATOM 1379 C CA . ILE A 1 188 ? 18.200 9.206 -27.591 1.00 98.31 188 ILE A CA 1
ATOM 1380 C C . ILE A 1 188 ? 17.059 8.466 -26.896 1.00 98.31 188 ILE A C 1
ATOM 1382 O O . ILE A 1 188 ? 16.624 7.424 -27.382 1.00 98.31 188 ILE A O 1
ATOM 1386 N N . LEU A 1 189 ? 16.580 9.016 -25.777 1.00 98.44 189 LEU A N 1
ATOM 1387 C CA . LEU A 1 189 ? 15.403 8.532 -25.054 1.00 98.44 189 LEU A CA 1
ATOM 1388 C C . LEU A 1 189 ? 14.268 9.556 -25.188 1.00 98.44 189 LEU A C 1
ATOM 1390 O O . LEU A 1 189 ? 14.470 10.740 -24.903 1.00 98.44 189 LEU A O 1
ATOM 1394 N N . ILE A 1 190 ? 13.084 9.100 -25.587 1.00 98.25 190 ILE A N 1
ATOM 1395 C CA . ILE A 1 190 ? 11.845 9.889 -25.646 1.00 98.25 190 ILE A CA 1
ATOM 1396 C C . ILE A 1 190 ? 10.836 9.271 -24.673 1.00 98.25 190 ILE A C 1
ATOM 1398 O O . ILE A 1 190 ? 10.771 8.051 -24.546 1.00 98.25 190 ILE A O 1
ATOM 1402 N N . ASP A 1 191 ? 10.086 10.122 -23.965 1.00 97.88 191 ASP A N 1
ATOM 1403 C CA . ASP A 1 191 ? 9.112 9.726 -22.934 1.00 97.88 191 ASP A CA 1
ATOM 1404 C C . ASP A 1 191 ? 9.734 8.909 -21.781 1.00 97.88 191 ASP A C 1
ATOM 1406 O O . ASP A 1 191 ? 9.129 8.001 -21.209 1.00 97.88 191 ASP A O 1
ATOM 1410 N N . ALA A 1 192 ? 10.970 9.277 -21.413 1.00 97.75 192 ALA A N 1
ATOM 1411 C CA . ALA A 1 192 ? 11.790 8.637 -20.378 1.00 97.75 192 ALA A CA 1
ATOM 1412 C C . ALA A 1 192 ? 11.229 8.740 -18.943 1.00 97.75 192 ALA A C 1
ATOM 1414 O O . ALA A 1 192 ? 11.818 8.186 -18.012 1.00 97.75 192 ALA A O 1
ATOM 1415 N N . ASP A 1 193 ? 10.123 9.451 -18.752 1.00 97.62 193 ASP A N 1
ATOM 1416 C CA . ASP A 1 193 ? 9.374 9.591 -17.503 1.00 97.62 193 ASP A CA 1
ATOM 1417 C C . ASP A 1 193 ? 8.024 8.851 -17.517 1.00 97.62 193 ASP A C 1
ATOM 1419 O O . ASP A 1 193 ? 7.235 8.965 -16.576 1.00 97.62 193 ASP A O 1
ATOM 1423 N N . THR A 1 194 ? 7.756 8.056 -18.557 1.00 98.06 194 THR A N 1
ATOM 1424 C CA . THR A 1 194 ? 6.517 7.283 -18.704 1.00 98.06 194 THR A CA 1
ATOM 1425 C C . THR A 1 194 ? 6.754 5.772 -18.615 1.00 98.06 194 THR A C 1
ATOM 1427 O O . THR A 1 194 ? 7.890 5.291 -18.563 1.00 98.06 194 THR A O 1
ATOM 1430 N N . SER A 1 195 ? 5.668 4.993 -18.597 1.00 97.38 195 SER A N 1
ATOM 1431 C CA . SER A 1 195 ? 5.747 3.530 -18.559 1.00 97.38 195 SER A CA 1
ATOM 1432 C C . SER A 1 195 ? 6.294 2.916 -19.849 1.00 97.38 195 SER A C 1
ATOM 1434 O O . SER A 1 195 ? 6.686 1.757 -19.823 1.00 97.38 195 SER A O 1
ATOM 1436 N N . ILE A 1 196 ? 6.321 3.653 -20.964 1.00 97.81 196 ILE A N 1
ATOM 1437 C CA . ILE A 1 196 ? 6.889 3.198 -22.237 1.00 97.81 196 ILE A CA 1
ATOM 1438 C C . ILE A 1 196 ? 7.911 4.232 -22.694 1.00 97.81 196 ILE A C 1
ATOM 1440 O O . ILE A 1 196 ? 7.556 5.377 -22.947 1.00 97.81 196 ILE A O 1
ATOM 1444 N N . VAL A 1 197 ? 9.166 3.822 -22.843 1.00 98.31 197 VAL A N 1
ATOM 1445 C CA . VAL A 1 197 ? 10.226 4.689 -23.374 1.00 98.31 197 VAL A CA 1
ATOM 1446 C C . VAL A 1 197 ? 10.573 4.267 -24.795 1.00 98.31 197 VAL A C 1
ATOM 1448 O O . VAL A 1 197 ? 10.672 3.076 -25.102 1.00 98.31 197 VAL A O 1
ATOM 1451 N N . GLU A 1 198 ? 10.795 5.249 -25.660 1.00 98.12 198 GLU A N 1
ATOM 1452 C CA . GLU A 1 198 ? 11.382 5.029 -26.978 1.00 98.12 198 GLU A CA 1
ATOM 1453 C C . GLU A 1 198 ? 12.890 5.277 -26.909 1.00 98.12 198 GLU A C 1
ATOM 1455 O O . GLU A 1 198 ? 13.342 6.346 -26.492 1.00 98.12 198 GLU A O 1
ATOM 1460 N N . VAL A 1 199 ? 13.674 4.281 -27.319 1.00 98.00 199 VAL A N 1
ATOM 1461 C CA . VAL A 1 199 ? 15.138 4.316 -27.355 1.00 98.00 199 VAL A CA 1
ATOM 1462 C C . VAL A 1 199 ? 15.594 4.260 -28.807 1.00 98.00 199 VAL A C 1
ATOM 1464 O O . VAL A 1 199 ? 15.278 3.315 -29.524 1.00 98.00 199 VAL A O 1
ATOM 1467 N N . THR A 1 200 ? 16.377 5.246 -29.241 1.00 97.69 200 THR A N 1
ATOM 1468 C CA . THR A 1 200 ? 17.019 5.242 -30.564 1.00 97.69 200 THR A CA 1
ATOM 1469 C C . THR A 1 200 ? 18.536 5.173 -30.407 1.00 97.69 200 THR A C 1
ATOM 1471 O O . THR A 1 200 ? 19.177 6.153 -30.012 1.00 97.69 200 THR A O 1
ATOM 1474 N N . ALA A 1 201 ? 19.128 4.025 -30.742 1.00 97.12 201 ALA A N 1
ATOM 1475 C CA . ALA A 1 201 ? 20.579 3.847 -30.772 1.00 97.12 201 ALA A CA 1
ATOM 1476 C C . ALA A 1 201 ? 21.201 4.629 -31.939 1.00 97.12 201 ALA A C 1
ATOM 1478 O O . ALA A 1 201 ? 20.670 4.606 -33.045 1.00 97.12 201 ALA A O 1
ATOM 1479 N N . GLN A 1 202 ? 22.327 5.308 -31.711 1.00 96.88 202 GLN A N 1
ATOM 1480 C CA . GLN A 1 202 ? 23.007 6.111 -32.745 1.00 96.88 202 GLN A CA 1
ATOM 1481 C C . GLN A 1 202 ? 24.245 5.413 -33.335 1.00 96.88 202 GLN A C 1
ATOM 1483 O O . GLN A 1 202 ? 24.731 5.783 -34.403 1.00 96.88 202 GLN A O 1
ATOM 1488 N N . VAL A 1 203 ? 24.746 4.365 -32.675 1.00 96.94 203 VAL A N 1
ATOM 1489 C CA . VAL A 1 203 ? 25.879 3.550 -33.132 1.00 96.94 203 VAL A CA 1
ATOM 1490 C C . VAL A 1 203 ? 25.617 2.066 -32.849 1.00 96.94 203 VAL A C 1
ATOM 1492 O O . VAL A 1 203 ? 24.858 1.744 -31.939 1.00 96.94 203 VAL A O 1
ATOM 1495 N N . PRO A 1 204 ? 26.209 1.130 -33.611 1.00 97.00 204 PRO A N 1
ATOM 1496 C CA . PRO A 1 204 ? 26.034 -0.294 -33.348 1.00 97.00 204 PRO A CA 1
ATOM 1497 C C . PRO A 1 204 ? 26.786 -0.720 -32.081 1.00 97.00 204 PRO A C 1
ATOM 1499 O O . PRO A 1 204 ? 27.904 -0.263 -31.822 1.00 97.00 204 PRO A O 1
ATOM 1502 N N . GLY A 1 205 ? 26.209 -1.657 -31.336 1.00 97.00 205 GLY A N 1
ATOM 1503 C CA . GLY A 1 205 ? 26.814 -2.261 -30.153 1.00 97.00 205 GLY A CA 1
ATOM 1504 C C . GLY A 1 205 ? 25.808 -2.548 -29.044 1.00 97.00 205 GLY A C 1
ATOM 1505 O O . GLY A 1 205 ? 24.598 -2.543 -29.262 1.00 97.00 205 GLY A O 1
ATOM 1506 N N . GLU A 1 206 ? 26.343 -2.807 -27.853 1.00 97.50 206 GLU A N 1
ATOM 1507 C CA . GLU A 1 206 ? 25.558 -3.170 -26.673 1.00 97.50 206 GLU A CA 1
ATOM 1508 C C . GLU A 1 206 ? 25.165 -1.930 -25.866 1.00 97.50 206 GLU A C 1
ATOM 1510 O O . GLU A 1 206 ? 26.013 -1.099 -25.524 1.00 97.50 206 GLU A O 1
ATOM 1515 N N . TYR A 1 207 ? 23.885 -1.846 -25.522 1.00 97.62 207 TYR A N 1
ATOM 1516 C CA . TYR A 1 207 ? 23.300 -0.814 -24.679 1.00 97.62 207 TYR A CA 1
ATOM 1517 C C . TYR A 1 207 ? 22.700 -1.449 -23.428 1.00 97.62 207 TYR A C 1
ATOM 1519 O O . TYR A 1 207 ? 22.077 -2.506 -23.492 1.00 97.62 207 TYR A O 1
ATOM 1527 N N . VAL A 1 208 ? 22.855 -0.776 -22.289 1.00 98.19 208 VAL A N 1
ATOM 1528 C CA . VAL A 1 208 ? 22.172 -1.137 -21.042 1.00 98.19 208 VAL A CA 1
ATOM 1529 C C . VAL A 1 208 ? 21.310 0.040 -20.628 1.00 98.19 208 VAL A C 1
ATOM 1531 O O . VAL A 1 208 ? 21.838 1.117 -20.330 1.00 98.19 208 VAL A O 1
ATOM 1534 N N . ILE A 1 209 ? 19.997 -0.163 -20.611 1.00 98.44 209 ILE A N 1
ATOM 1535 C CA . ILE A 1 209 ? 19.015 0.835 -20.188 1.00 98.44 209 ILE A CA 1
ATOM 1536 C C . ILE A 1 209 ? 18.493 0.449 -18.806 1.00 98.44 209 ILE A C 1
ATOM 1538 O O . ILE A 1 209 ? 18.120 -0.698 -18.579 1.00 98.44 209 ILE A O 1
ATOM 1542 N N . GLY A 1 210 ? 18.506 1.400 -17.877 1.00 98.25 210 GLY A N 1
ATOM 1543 C CA . GLY A 1 210 ? 18.034 1.224 -16.506 1.00 98.25 210 GLY A CA 1
ATOM 1544 C C . GLY A 1 210 ? 16.664 1.859 -16.297 1.00 98.25 210 GLY A C 1
ATOM 1545 O O . GLY A 1 210 ? 16.419 2.954 -16.809 1.00 98.25 210 GLY A O 1
ATOM 1546 N N . LEU A 1 211 ? 15.807 1.193 -15.522 1.00 98.75 211 LEU A N 1
ATOM 1547 C CA . LEU A 1 211 ? 14.533 1.714 -15.027 1.00 98.75 211 LEU A CA 1
ATOM 1548 C C . LEU A 1 211 ? 14.520 1.730 -13.498 1.00 98.75 211 LEU A C 1
ATOM 1550 O O . LEU A 1 211 ? 14.796 0.715 -12.853 1.00 98.75 211 LEU A O 1
ATOM 1554 N N . VAL A 1 212 ? 14.117 2.866 -12.932 1.00 98.62 212 VAL A N 1
ATOM 1555 C CA . VAL A 1 212 ? 13.698 3.001 -11.531 1.00 98.62 212 VAL A CA 1
ATOM 1556 C C . VAL A 1 212 ? 12.270 3.534 -11.510 1.00 98.62 212 VAL A C 1
ATOM 1558 O O . VAL A 1 212 ? 11.959 4.469 -12.251 1.00 98.62 212 VAL A O 1
ATOM 1561 N N . VAL A 1 213 ? 11.417 2.967 -10.656 1.00 98.06 213 VAL A N 1
ATOM 1562 C CA . VAL A 1 213 ? 10.076 3.503 -10.379 1.00 98.06 213 VAL A CA 1
ATOM 1563 C C . VAL A 1 213 ? 9.987 4.027 -8.944 1.00 98.06 213 VAL A C 1
ATOM 1565 O O . VAL A 1 213 ? 10.685 3.537 -8.055 1.00 98.06 213 VAL A O 1
ATOM 1568 N N . ASN A 1 214 ? 9.172 5.056 -8.718 1.00 94.50 214 ASN A N 1
ATOM 1569 C CA . ASN A 1 214 ? 8.994 5.712 -7.421 1.00 94.50 214 ASN A CA 1
ATOM 1570 C C . ASN A 1 214 ? 7.510 5.983 -7.146 1.00 94.50 214 ASN A C 1
ATOM 1572 O O . ASN A 1 214 ? 6.806 6.477 -8.021 1.00 94.50 214 ASN A O 1
ATOM 1576 N N . ASP A 1 215 ? 7.071 5.712 -5.924 1.00 90.81 215 ASP A N 1
ATOM 1577 C CA . ASP A 1 215 ? 5.689 5.875 -5.433 1.00 90.81 215 ASP A CA 1
ATOM 1578 C C . ASP A 1 215 ? 5.440 7.254 -4.763 1.00 90.81 215 ASP A C 1
ATOM 1580 O O . ASP A 1 215 ? 4.406 7.505 -4.155 1.00 90.81 215 ASP A O 1
ATOM 1584 N N . GLY A 1 216 ? 6.408 8.176 -4.834 1.00 88.00 216 GLY A N 1
ATOM 1585 C CA . GLY A 1 216 ? 6.403 9.462 -4.125 1.00 88.00 216 GLY A CA 1
ATOM 1586 C C . GLY A 1 216 ? 7.110 9.457 -2.762 1.00 88.00 216 GLY A C 1
ATOM 1587 O O . GLY A 1 216 ? 7.419 10.533 -2.242 1.00 88.00 216 GLY A O 1
ATOM 1588 N N . GLN A 1 217 ? 7.435 8.287 -2.208 1.00 81.81 217 GLN A N 1
ATOM 1589 C CA . GLN A 1 217 ? 8.090 8.101 -0.908 1.00 81.81 217 GLN A CA 1
ATOM 1590 C C . GLN A 1 217 ? 9.382 7.275 -1.009 1.00 81.81 217 GLN A C 1
ATOM 1592 O O . GLN A 1 217 ? 10.434 7.714 -0.533 1.00 81.81 217 GLN A O 1
ATOM 1597 N N . LEU A 1 218 ? 9.331 6.110 -1.655 1.00 85.19 218 LEU A N 1
ATOM 1598 C CA . LEU A 1 218 ? 10.423 5.164 -1.859 1.00 85.19 218 LEU A CA 1
ATOM 1599 C C . LEU A 1 218 ? 10.665 4.892 -3.348 1.00 85.19 218 LEU A C 1
ATOM 1601 O O . LEU A 1 218 ? 9.806 5.037 -4.211 1.00 85.19 218 LEU A O 1
ATOM 1605 N N . ALA A 1 219 ? 11.901 4.527 -3.674 1.00 93.44 219 ALA A N 1
ATOM 1606 C CA . ALA A 1 219 ? 12.292 4.138 -5.025 1.00 93.44 219 ALA A CA 1
ATOM 1607 C C . ALA A 1 219 ? 12.555 2.633 -5.082 1.00 93.44 219 ALA A C 1
ATOM 1609 O O . ALA A 1 219 ? 13.080 2.054 -4.126 1.00 93.44 219 ALA A O 1
ATOM 1610 N N . SER A 1 220 ? 12.238 2.018 -6.218 1.00 97.19 220 SER A N 1
ATOM 1611 C CA . SER A 1 220 ? 12.551 0.622 -6.494 1.00 97.19 220 SER A CA 1
ATOM 1612 C C . SER A 1 220 ? 14.062 0.378 -6.542 1.00 97.19 220 SER A C 1
ATOM 1614 O O . SER A 1 220 ? 14.876 1.291 -6.714 1.00 97.19 220 SER A O 1
ATOM 1616 N N . SER A 1 221 ? 14.452 -0.897 -6.489 1.00 96.69 221 SER A N 1
ATOM 1617 C CA . SER A 1 221 ? 15.741 -1.279 -7.076 1.00 96.69 221 SER A CA 1
ATOM 1618 C C . SER A 1 221 ? 15.712 -1.020 -8.584 1.00 96.69 221 SER A C 1
ATOM 1620 O O . SER A 1 221 ? 14.662 -1.139 -9.217 1.00 96.69 221 SER A O 1
ATOM 1622 N N . GLU A 1 222 ? 16.857 -0.660 -9.154 1.00 98.12 222 GLU A N 1
ATOM 1623 C CA . GLU A 1 222 ? 16.975 -0.466 -10.597 1.00 98.12 222 GLU A CA 1
ATOM 1624 C C . GLU A 1 222 ? 16.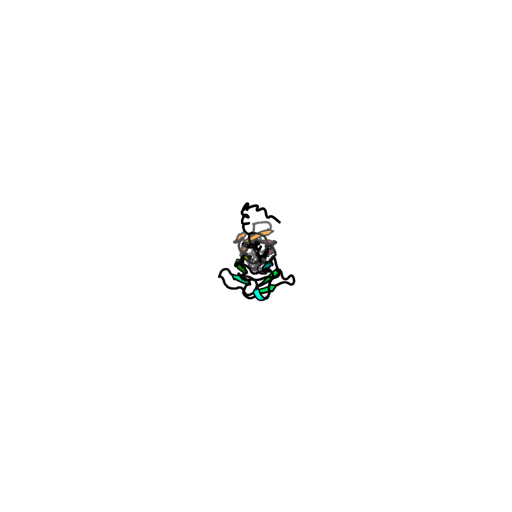967 -1.819 -11.319 1.00 98.12 222 GLU A C 1
ATOM 1626 O O . GLU A 1 222 ? 17.658 -2.755 -10.905 1.00 98.12 222 GLU A O 1
ATOM 1631 N N . VAL A 1 223 ? 16.194 -1.911 -12.400 1.00 98.19 223 VAL A N 1
ATOM 1632 C CA . VAL A 1 223 ? 16.192 -3.054 -13.324 1.00 98.19 223 VAL A CA 1
ATOM 1633 C C . VAL A 1 223 ? 16.800 -2.643 -14.655 1.00 98.19 223 VAL A C 1
ATOM 1635 O O . VAL A 1 223 ? 16.763 -1.470 -15.022 1.00 98.19 223 VAL A O 1
ATOM 1638 N N . PHE A 1 224 ? 17.373 -3.606 -15.374 1.00 97.88 224 PHE A N 1
ATOM 1639 C CA . PHE A 1 224 ? 18.136 -3.347 -16.589 1.00 97.88 224 PHE A CA 1
ATOM 1640 C C . PHE A 1 224 ? 17.572 -4.120 -17.774 1.00 97.88 224 PHE A C 1
ATOM 1642 O O . PHE A 1 224 ? 17.211 -5.289 -17.641 1.00 97.88 224 PHE A O 1
ATOM 1649 N N . VAL A 1 225 ? 17.567 -3.473 -18.935 1.00 97.50 225 VAL A N 1
ATOM 1650 C CA . VAL A 1 225 ? 17.347 -4.102 -20.237 1.00 97.50 225 VAL A CA 1
ATOM 1651 C C . VAL A 1 225 ? 18.640 -3.994 -21.034 1.00 97.50 225 VAL A C 1
ATOM 1653 O O . VAL A 1 225 ? 19.185 -2.902 -21.199 1.00 97.50 225 VAL A O 1
ATOM 1656 N N . GLU A 1 226 ? 19.133 -5.135 -21.506 1.00 96.88 226 GLU A N 1
ATOM 1657 C CA . GLU A 1 226 ? 20.287 -5.216 -22.400 1.00 96.88 226 GLU A CA 1
ATOM 1658 C C . GLU A 1 226 ? 19.789 -5.288 -23.844 1.00 96.88 226 GLU A C 1
ATOM 1660 O O . GLU A 1 226 ? 18.929 -6.106 -24.169 1.00 96.88 226 GLU A O 1
ATOM 1665 N N . MET A 1 227 ? 20.319 -4.425 -24.703 1.00 95.56 227 MET A N 1
ATOM 1666 C CA . MET A 1 227 ? 19.973 -4.357 -26.119 1.00 95.56 227 MET A CA 1
ATOM 1667 C C . MET A 1 227 ? 21.237 -4.497 -26.960 1.00 95.56 227 MET A C 1
ATOM 1669 O O . MET A 1 227 ? 22.226 -3.808 -26.709 1.00 95.56 227 MET A O 1
ATOM 1673 N N . SER A 1 228 ? 21.173 -5.325 -28.000 1.00 95.94 228 SER A N 1
ATOM 1674 C CA . SER A 1 228 ? 22.217 -5.429 -29.019 1.00 95.94 228 SER A CA 1
ATOM 1675 C C . SER A 1 228 ? 21.707 -4.790 -30.304 1.00 95.94 228 SER A C 1
ATOM 1677 O O . SER A 1 228 ? 20.740 -5.272 -30.896 1.00 95.94 228 SER A O 1
ATOM 1679 N N . CYS A 1 229 ? 22.314 -3.673 -30.699 1.00 95.31 229 CYS A N 1
ATOM 1680 C CA . CYS A 1 229 ? 21.876 -2.875 -31.838 1.00 95.31 229 CYS A CA 1
ATOM 1681 C C . CYS A 1 229 ? 22.855 -3.009 -33.006 1.00 95.31 229 CYS A C 1
ATOM 1683 O O . CYS A 1 229 ? 24.066 -2.835 -32.834 1.00 95.31 229 CYS A O 1
ATOM 1685 N N . ASP A 1 230 ? 22.345 -3.261 -34.210 1.00 95.12 230 ASP A N 1
ATOM 1686 C CA . ASP A 1 230 ? 23.153 -3.333 -35.430 1.00 95.12 230 ASP A CA 1
ATOM 1687 C C . ASP A 1 230 ? 22.623 -2.406 -36.539 1.00 95.12 230 ASP A C 1
ATOM 1689 O O . ASP A 1 230 ? 21.637 -1.695 -36.371 1.00 95.12 230 ASP A O 1
ATOM 1693 N N . TRP A 1 231 ? 23.323 -2.333 -37.671 1.00 91.62 231 TRP A N 1
ATOM 1694 C CA . TRP A 1 231 ? 22.962 -1.421 -38.763 1.00 91.62 231 TRP A CA 1
ATOM 1695 C C . TRP A 1 231 ? 21.710 -1.832 -39.560 1.00 91.62 231 TRP A C 1
ATOM 1697 O O . TRP A 1 231 ? 21.341 -1.146 -40.514 1.00 91.62 231 TRP A O 1
ATOM 1707 N N . GLY A 1 232 ? 21.070 -2.945 -39.213 1.00 84.31 232 GLY A N 1
ATOM 1708 C CA . GLY A 1 232 ? 19.962 -3.502 -39.966 1.00 84.31 232 GLY A CA 1
ATOM 1709 C C . GLY A 1 232 ? 20.371 -4.108 -41.311 1.00 84.31 232 GLY A C 1
ATOM 1710 O O . GLY A 1 232 ? 21.513 -3.983 -41.771 1.00 84.31 232 GLY A O 1
ATOM 1711 N N . PRO A 1 233 ? 19.434 -4.805 -41.975 1.00 77.75 233 PRO A N 1
ATOM 1712 C CA . PRO A 1 233 ? 19.690 -5.489 -43.241 1.00 77.75 233 PRO A CA 1
ATOM 1713 C C . PRO A 1 233 ? 19.978 -4.537 -44.418 1.00 77.75 233 PRO A C 1
ATOM 1715 O O . PRO A 1 233 ? 20.526 -4.984 -45.427 1.00 77.75 233 PRO A O 1
ATOM 1718 N N . ASP A 1 234 ? 19.657 -3.244 -44.293 1.00 66.81 234 ASP A N 1
ATOM 1719 C CA . ASP A 1 234 ? 19.684 -2.275 -45.398 1.00 66.81 234 ASP A CA 1
ATOM 1720 C C . ASP A 1 234 ? 20.948 -1.390 -45.454 1.00 66.81 234 ASP A C 1
ATOM 1722 O O . ASP A 1 234 ? 21.107 -0.595 -46.380 1.00 66.81 234 ASP A O 1
ATOM 1726 N N . ALA A 1 235 ? 21.907 -1.545 -44.534 1.00 59.94 235 ALA A N 1
ATOM 1727 C CA . ALA A 1 235 ? 23.117 -0.707 -44.482 1.00 59.94 235 ALA A CA 1
ATOM 1728 C C . ALA A 1 235 ? 24.207 -1.031 -45.529 1.00 59.94 235 ALA A C 1
ATOM 1730 O O . ALA A 1 235 ? 25.326 -0.518 -45.461 1.00 59.94 235 ALA A O 1
ATOM 1731 N N . GLY A 1 236 ? 23.900 -1.880 -46.512 1.00 56.38 236 GLY A N 1
ATOM 1732 C CA . GLY A 1 236 ? 24.778 -2.207 -47.634 1.00 56.38 236 GLY A CA 1
ATOM 1733 C C . GLY A 1 236 ? 24.295 -1.595 -48.948 1.00 56.38 236 GLY A C 1
ATOM 1734 O O . GLY A 1 236 ? 23.686 -2.303 -49.751 1.00 56.38 236 GLY A O 1
ATOM 1735 N N . GLY A 1 237 ? 24.601 -0.314 -49.185 1.00 40.25 237 GLY A N 1
ATOM 1736 C CA . GLY A 1 237 ? 24.359 0.399 -50.449 1.00 40.25 237 GLY A CA 1
ATOM 1737 C C . GLY A 1 237 ? 25.530 1.277 -50.863 1.00 40.25 237 GLY A C 1
ATOM 1738 O O . GLY A 1 237 ? 25.918 2.143 -50.051 1.00 40.25 237 GLY A O 1
#

Nearest PDB structures (foldseek):
  8q00-assembly1_A  TM=7.591E-01  e=5.831E-05  Burkholderia pseudomallei
  2yrl-assembly1_A  TM=6.664E-01  e=1.635E-04  Homo sapiens
  8ssi-assembly1_A  TM=7.817E-01  e=7.287E-04  Burkholderia pseudomallei
  8pz3-assembly1_A  TM=6.625E-01  e=1.285E-03  Burkholderia pseudomallei
  7kpn-assembly1_Z  TM=7.196E-01  e=3.791E-03  Homo sapiens